Protein AF-A0A0D0B8M4-F1 (afdb_monomer_lite)

Foldseek 3Di:
DDPPDPPDPVVVVVVVVVVVPDPVNVCVVVVPPDPDDDDDDDDDDDDDDDDDDDDDDDDDDDDDDPDVVVVVVVVPPPPDDDDDDDDDDDDDDDDDDDDDDDDDDDDDPDDPPVLVCLQPDDLVRLVVVVVVLLVDPVSLVLLVVLVVVVVVLVVVLVVVLVVLVVVLVVVQVVQQVVQVVVVHGRDPVNVVVSVVVSVVVNVCCCVPPVVVVVVVSLQVVLVSCVVSSRGLRDDDPDPVSVVSVVVSVVVSVVSND

Radius of gyration: 34.27 Å; chains: 1; bounding box: 65×59×117 Å

pLDDT: mean 79.12, std 21.0, range [37.19, 98.69]

Sequence (257 aa):
MNFTNINDPAGIKALLEQLRSSQAWQESIGSGANINGNPPPISTPPTTTTTPIQPPPTTTDSKPSSSVADLLSQLNSSERKIPSRPTSRLVTQLPQPPTIPDDLPHKPAASTNAAQDLRTMSFQQALPRITHLAESPDFVAAIAKLREEQKDLEKQLWEERLAIHSKHENKVKVTQTKAALIGGGISQHEADMLNDAFRKELHKFDAERVLFAWDGLLQKQQVTLQGLGVPTMFPSDLRVDRERQQRIVQVLEGIVG

Organism: NCBI:txid930992

Structure (mmCIF, N/CA/C/O backbone):
data_AF-A0A0D0B8M4-F1
#
_entry.id   AF-A0A0D0B8M4-F1
#
loop_
_atom_site.group_PDB
_atom_site.id
_atom_site.type_symbol
_atom_site.label_atom_id
_atom_site.label_alt_id
_atom_site.label_comp_id
_atom_site.label_asym_id
_atom_site.label_entity_id
_atom_site.label_seq_id
_atom_site.pdbx_PDB_ins_code
_atom_site.Cartn_x
_atom_site.Cartn_y
_atom_site.Cartn_z
_atom_site.occupancy
_atom_site.B_iso_or_equiv
_atom_site.auth_seq_id
_atom_site.auth_comp_id
_atom_site.auth_asym_id
_atom_site.auth_atom_id
_atom_site.pdbx_PDB_model_num
ATOM 1 N N . MET A 1 1 ? -4.565 12.701 -32.116 1.00 42.97 1 MET A N 1
ATOM 2 C CA . MET A 1 1 ? -4.902 13.087 -30.730 1.00 42.97 1 MET A CA 1
ATOM 3 C C . MET A 1 1 ? -4.328 12.011 -29.825 1.00 42.97 1 MET A C 1
ATOM 5 O O . MET A 1 1 ? -4.689 10.855 -29.994 1.00 42.97 1 MET A O 1
ATOM 9 N N . ASN A 1 2 ? -3.347 12.356 -28.989 1.00 41.84 2 ASN A N 1
ATOM 10 C CA . ASN A 1 2 ? -2.624 11.392 -28.157 1.00 41.84 2 ASN A CA 1
ATOM 11 C C . ASN A 1 2 ? -3.446 11.073 -26.901 1.00 41.84 2 ASN A C 1
ATOM 13 O O . ASN A 1 2 ? -3.562 11.913 -26.015 1.00 41.84 2 ASN A O 1
ATOM 17 N N . PHE A 1 3 ? -4.007 9.866 -26.831 1.00 46.41 3 PHE A N 1
ATOM 18 C CA . PHE A 1 3 ? -4.689 9.333 -25.650 1.00 46.41 3 PHE A CA 1
ATOM 19 C C . PHE A 1 3 ? -3.698 8.502 -24.824 1.00 46.41 3 PHE A C 1
ATOM 21 O O . PHE A 1 3 ? -3.706 7.278 -24.890 1.00 46.41 3 PHE A O 1
ATOM 28 N N . THR A 1 4 ? -2.794 9.147 -24.089 1.00 51.38 4 THR A N 1
ATOM 29 C CA . THR A 1 4 ? -1.801 8.443 -23.246 1.00 51.38 4 THR A CA 1
ATOM 30 C C . THR A 1 4 ? -2.124 8.465 -21.753 1.00 51.38 4 THR A C 1
ATOM 32 O O . THR A 1 4 ? -1.296 8.049 -20.950 1.00 51.38 4 THR A O 1
ATOM 35 N N . ASN A 1 5 ? -3.328 8.888 -21.355 1.00 54.38 5 ASN A N 1
ATOM 36 C CA . ASN A 1 5 ? -3.735 8.894 -19.951 1.00 54.38 5 ASN A CA 1
ATOM 37 C C . ASN A 1 5 ? -5.053 8.129 -19.743 1.00 54.38 5 ASN A C 1
ATOM 39 O O . ASN A 1 5 ? -6.139 8.672 -19.916 1.00 54.38 5 ASN A O 1
ATOM 43 N N . ILE A 1 6 ? -4.940 6.846 -19.385 1.00 52.69 6 ILE A N 1
ATOM 44 C CA . ILE A 1 6 ? -6.066 5.925 -19.128 1.00 52.69 6 ILE A CA 1
ATOM 45 C C . ILE A 1 6 ? -6.884 6.314 -17.878 1.00 52.69 6 ILE A C 1
ATOM 47 O O . ILE A 1 6 ? -8.009 5.847 -17.727 1.00 52.69 6 ILE A O 1
ATOM 51 N N . ASN A 1 7 ? -6.371 7.210 -17.025 1.00 61.22 7 ASN A N 1
ATOM 52 C CA . ASN A 1 7 ? -7.050 7.666 -15.806 1.00 61.22 7 ASN A CA 1
ATOM 53 C C . ASN A 1 7 ? -7.674 9.068 -15.915 1.00 61.22 7 ASN A C 1
ATOM 55 O O . ASN A 1 7 ? -8.093 9.618 -14.898 1.00 61.22 7 ASN A O 1
ATOM 59 N N . ASP A 1 8 ? -7.758 9.663 -17.108 1.00 77.56 8 ASP A N 1
ATOM 60 C CA . ASP A 1 8 ? -8.456 10.941 -17.277 1.00 77.56 8 ASP A CA 1
ATOM 61 C C . ASP A 1 8 ? -9.980 10.728 -17.434 1.00 77.56 8 ASP A C 1
ATOM 63 O O . ASP A 1 8 ? -10.428 10.193 -18.459 1.00 77.56 8 ASP A O 1
ATOM 67 N N . PRO A 1 9 ? -10.814 11.169 -16.468 1.00 78.44 9 PRO A N 1
ATOM 68 C CA . PRO A 1 9 ? -12.265 11.036 -16.564 1.00 78.44 9 PRO A CA 1
ATOM 69 C C . PRO A 1 9 ? -12.863 11.829 -17.737 1.00 78.44 9 PRO A C 1
ATOM 71 O O . PRO A 1 9 ? -13.945 11.477 -18.214 1.00 78.44 9 PRO A O 1
ATOM 74 N N . ALA A 1 10 ? -12.192 12.878 -18.230 1.00 78.69 10 ALA A N 1
ATOM 75 C CA . ALA A 1 10 ? -12.636 13.620 -19.408 1.00 78.69 10 ALA A CA 1
ATOM 76 C C . ALA A 1 10 ? -12.388 12.829 -20.703 1.00 78.69 10 ALA A C 1
ATOM 78 O O . ALA A 1 10 ? -13.266 12.772 -21.568 1.00 78.69 10 ALA A O 1
ATOM 79 N N . GLY A 1 11 ? -11.244 12.145 -20.802 1.00 76.31 11 GLY A N 1
ATOM 80 C CA . GLY A 1 11 ? -10.916 11.264 -21.925 1.00 76.31 11 GLY A CA 1
ATOM 81 C C . GLY A 1 11 ? -11.894 10.096 -22.068 1.00 76.31 11 GLY A C 1
ATOM 82 O O . GLY A 1 11 ? -12.356 9.810 -23.172 1.00 76.31 11 GLY A O 1
ATOM 83 N N . ILE A 1 12 ? -12.292 9.480 -20.949 1.00 83.06 12 ILE A N 1
ATOM 84 C CA . ILE A 1 12 ? -13.289 8.395 -20.945 1.00 83.06 12 ILE A CA 1
ATOM 85 C C . ILE A 1 12 ? -14.656 8.903 -21.431 1.00 83.06 12 ILE A C 1
ATOM 87 O O . ILE A 1 12 ? -15.312 8.235 -22.232 1.00 83.06 12 ILE A O 1
ATOM 91 N N . LYS A 1 13 ? -15.078 10.102 -21.006 1.00 85.06 13 LYS A N 1
ATOM 92 C CA . LYS A 1 13 ? -16.328 10.717 -21.484 1.00 85.06 13 LYS A CA 1
ATOM 93 C C . LYS A 1 13 ? -16.291 11.000 -22.984 1.00 85.06 13 LYS A C 1
ATOM 95 O O . LYS A 1 13 ? -17.252 10.675 -23.673 1.00 85.06 13 LYS A O 1
ATOM 100 N N . ALA A 1 14 ? -15.185 11.541 -23.493 1.00 86.69 14 ALA A N 1
ATOM 101 C CA . ALA A 1 14 ? -15.016 11.786 -24.923 1.00 86.69 14 ALA A CA 1
ATOM 102 C C . ALA A 1 14 ? -15.059 10.481 -25.735 1.00 86.69 14 ALA A C 1
ATOM 104 O O . ALA A 1 14 ? -15.677 10.435 -26.796 1.00 86.69 14 ALA A O 1
ATOM 105 N N . LEU A 1 15 ? -14.472 9.400 -25.211 1.00 83.69 15 LEU A N 1
ATOM 106 C CA . LEU A 1 15 ? -14.502 8.091 -25.860 1.00 83.69 15 LEU A CA 1
ATOM 107 C C . LEU A 1 15 ? -15.920 7.502 -25.903 1.00 83.69 15 LEU A C 1
ATOM 109 O O . LEU A 1 15 ? -16.325 6.958 -26.926 1.00 83.69 15 LEU A O 1
ATOM 113 N N . LEU A 1 16 ? -16.688 7.637 -24.815 1.00 88.31 16 LEU A N 1
ATOM 114 C CA . LEU A 1 16 ? -18.086 7.198 -24.751 1.00 88.31 16 LEU A CA 1
ATOM 115 C C . LEU A 1 16 ? -18.987 8.005 -25.696 1.00 88.31 16 LEU A C 1
ATOM 117 O O . LEU A 1 16 ? -19.846 7.426 -26.358 1.00 88.31 16 LEU A O 1
ATOM 121 N N . GLU A 1 17 ? -18.768 9.315 -25.803 1.00 88.06 17 GLU A N 1
ATOM 122 C CA . GLU A 1 17 ? -19.477 10.183 -26.751 1.00 88.06 17 GLU A CA 1
ATOM 123 C C . GLU A 1 17 ? -19.139 9.810 -28.207 1.00 88.06 17 GLU A C 1
ATOM 125 O O . GLU A 1 17 ? -20.018 9.730 -29.069 1.00 88.06 17 GLU A O 1
ATOM 130 N N . GLN A 1 18 ? -17.873 9.479 -28.478 1.00 85.94 18 GLN A N 1
ATOM 131 C CA . GLN A 1 18 ? -17.424 8.999 -29.786 1.00 85.94 18 GLN A CA 1
ATOM 132 C C . GLN A 1 18 ? -18.018 7.622 -30.126 1.00 85.94 18 GLN A C 1
ATOM 134 O O . GLN A 1 18 ? -18.394 7.367 -31.267 1.00 85.94 18 GLN A O 1
ATOM 139 N N . LEU A 1 19 ? -18.166 6.738 -29.136 1.00 84.31 19 LEU A N 1
ATOM 140 C CA . LEU A 1 19 ? -18.814 5.437 -29.318 1.00 84.31 19 LEU A CA 1
ATOM 141 C C . LEU A 1 19 ? -20.316 5.584 -29.584 1.00 84.31 19 LEU A C 1
ATOM 143 O O . LEU A 1 19 ? -20.861 4.882 -30.431 1.00 84.31 19 LEU A O 1
ATOM 147 N N . ARG A 1 20 ? -20.976 6.528 -28.904 1.00 83.62 20 ARG A N 1
ATOM 148 C CA . ARG A 1 20 ? -22.407 6.814 -29.071 1.00 83.62 20 ARG A CA 1
ATOM 149 C C . ARG A 1 20 ? -22.726 7.507 -30.404 1.00 83.62 20 ARG A C 1
ATOM 151 O O . ARG A 1 20 ? -23.797 7.280 -30.965 1.00 83.62 20 A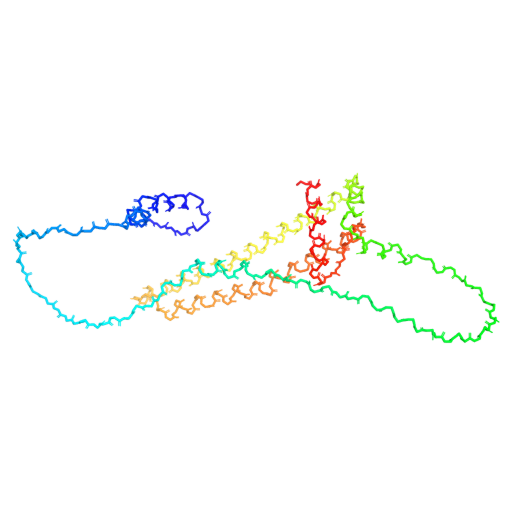RG A O 1
ATOM 158 N N . SER A 1 21 ? -21.801 8.318 -30.915 1.00 85.69 21 SER A N 1
ATOM 159 C CA . SER A 1 21 ? -21.896 8.946 -32.243 1.00 85.69 21 SER A CA 1
ATOM 160 C C . SER A 1 21 ? -21.439 8.035 -33.390 1.00 85.69 21 SER A C 1
ATOM 162 O O . SER A 1 21 ? -21.685 8.354 -34.552 1.00 85.69 21 SER A O 1
ATOM 164 N N . SER A 1 22 ? -20.828 6.880 -33.097 1.00 89.62 22 SER A N 1
ATOM 165 C CA . SER A 1 22 ? -20.435 5.908 -34.118 1.00 89.62 22 SER A CA 1
ATOM 166 C C . SER A 1 22 ? -21.654 5.194 -34.708 1.00 89.62 22 SER A C 1
ATOM 168 O O . SER A 1 22 ? -22.352 4.424 -34.042 1.00 89.62 22 SER A O 1
ATOM 170 N N . GLN A 1 23 ? -21.878 5.423 -36.000 1.00 78.38 23 GLN A N 1
ATOM 171 C CA . GLN A 1 23 ? -22.990 4.879 -36.783 1.00 78.38 23 GLN A CA 1
ATOM 172 C C . GLN A 1 23 ? -23.011 3.337 -36.785 1.00 78.38 23 GLN A C 1
ATOM 174 O O . GLN A 1 23 ? -24.078 2.732 -36.713 1.00 78.38 23 GLN A O 1
ATOM 179 N N . ALA A 1 24 ? -21.834 2.703 -36.711 1.00 74.31 24 ALA A N 1
ATOM 180 C CA . ALA A 1 24 ? -21.682 1.247 -36.631 1.00 74.31 24 ALA A CA 1
ATOM 181 C C . ALA A 1 24 ? -22.307 0.631 -35.362 1.00 74.31 24 ALA A C 1
ATOM 183 O O . ALA A 1 24 ? -22.727 -0.526 -35.373 1.00 74.31 24 ALA A O 1
ATOM 184 N N . TRP A 1 25 ? -22.385 1.387 -34.260 1.00 75.06 25 TRP A N 1
ATOM 185 C CA . TRP A 1 25 ? -23.037 0.914 -33.036 1.00 75.06 25 TRP A CA 1
ATOM 186 C C . TRP A 1 25 ? -24.557 1.101 -33.105 1.00 75.06 25 TRP A C 1
ATOM 188 O O . TRP A 1 25 ? -25.304 0.219 -32.686 1.00 75.06 25 TRP A O 1
ATOM 198 N N . GLN A 1 26 ? -25.026 2.202 -33.705 1.00 75.06 26 GLN A N 1
ATOM 199 C CA . GLN A 1 26 ? -26.460 2.447 -33.900 1.00 75.06 26 GLN A CA 1
ATOM 200 C C . GLN A 1 26 ? -27.107 1.411 -34.829 1.00 75.06 26 GLN A C 1
ATOM 202 O O . GLN A 1 26 ? -28.202 0.932 -34.535 1.00 75.06 26 GLN A O 1
ATOM 207 N N . GLU A 1 27 ? -26.414 0.999 -35.893 1.00 76.44 27 GLU A N 1
ATOM 208 C CA . GLU A 1 27 ? -26.906 -0.038 -36.808 1.00 76.44 27 GLU A CA 1
ATOM 209 C C . GLU A 1 27 ? -27.042 -1.409 -36.126 1.00 76.44 27 GLU A C 1
ATOM 211 O O . GLU A 1 27 ? -27.986 -2.148 -36.407 1.00 76.44 27 GLU A O 1
ATOM 216 N N . SER A 1 28 ? -26.167 -1.729 -35.168 1.00 70.94 28 SER A N 1
ATOM 217 C CA . SER A 1 28 ? -26.201 -3.000 -34.430 1.00 70.94 28 SER A CA 1
ATOM 218 C C . SER A 1 28 ? -27.380 -3.093 -33.451 1.00 70.94 28 SER A C 1
ATOM 220 O O . SER A 1 28 ? -27.984 -4.153 -33.295 1.00 70.94 28 SER A O 1
ATOM 222 N N . ILE A 1 29 ? -27.771 -1.976 -32.829 1.00 72.56 29 ILE A N 1
ATOM 223 C CA . ILE A 1 29 ? -28.887 -1.952 -31.866 1.00 72.56 29 ILE A CA 1
ATOM 224 C C . ILE A 1 29 ? -30.231 -1.787 -32.576 1.00 72.56 29 ILE A C 1
ATOM 226 O O . ILE A 1 29 ? -31.228 -2.369 -32.154 1.00 72.56 29 ILE A O 1
ATOM 230 N N . GLY A 1 30 ? -30.261 -1.021 -33.671 1.00 57.69 30 GLY A N 1
ATOM 231 C CA . GLY A 1 30 ? -31.465 -0.829 -34.480 1.00 57.69 30 GLY A CA 1
ATOM 232 C C . GLY A 1 30 ? -31.888 -2.083 -35.251 1.00 57.69 30 GLY A C 1
ATOM 233 O O . GLY A 1 30 ? -33.079 -2.298 -35.465 1.00 57.69 30 GLY A O 1
ATOM 234 N N . SER A 1 31 ? -30.942 -2.954 -35.617 1.00 54.50 31 SER A N 1
ATOM 235 C CA . SER A 1 31 ? -31.221 -4.151 -36.430 1.00 54.50 31 SER A CA 1
ATOM 236 C C . SER A 1 31 ? -31.788 -5.343 -35.641 1.00 54.50 31 SER A C 1
ATOM 238 O O . SER A 1 31 ? -32.103 -6.374 -36.230 1.00 54.50 31 SER A O 1
ATOM 240 N N . GLY A 1 32 ? -31.972 -5.219 -34.321 1.00 50.59 32 GLY A N 1
ATOM 241 C CA . GLY A 1 32 ? -32.534 -6.279 -33.472 1.00 50.59 32 GLY A CA 1
ATOM 242 C C . GLY A 1 32 ? -34.060 -6.441 -33.535 1.00 50.59 32 GLY A C 1
ATOM 243 O O . GLY A 1 32 ? -34.595 -7.338 -32.889 1.00 50.59 32 GLY A O 1
ATOM 244 N N . ALA A 1 33 ? -34.775 -5.595 -34.285 1.00 48.88 33 ALA A N 1
ATOM 245 C CA . ALA A 1 33 ? -36.238 -5.551 -34.275 1.00 48.88 33 ALA A CA 1
ATOM 246 C C . ALA A 1 33 ? -36.862 -5.475 -35.680 1.00 48.88 33 ALA A C 1
ATOM 248 O O . ALA A 1 33 ? -37.712 -4.627 -35.921 1.00 48.88 33 ALA A O 1
ATOM 249 N N . ASN A 1 34 ? -36.473 -6.343 -36.624 1.00 43.69 34 ASN A N 1
ATOM 250 C CA . ASN A 1 34 ? -37.350 -6.639 -37.767 1.00 43.69 34 ASN A CA 1
ATOM 251 C C . ASN A 1 34 ? -37.002 -7.970 -38.455 1.00 43.69 34 ASN A C 1
ATOM 253 O O . ASN A 1 34 ? -36.297 -8.013 -39.460 1.00 43.69 34 ASN A O 1
ATOM 257 N N . ILE A 1 35 ? -37.505 -9.081 -37.914 1.00 48.84 35 ILE A N 1
ATOM 258 C CA . ILE A 1 35 ? -37.516 -10.373 -38.608 1.00 48.84 35 ILE A CA 1
ATOM 259 C C . ILE A 1 35 ? -38.907 -10.539 -39.221 1.00 48.84 35 ILE A C 1
ATOM 261 O O . ILE A 1 35 ? -39.762 -11.186 -38.625 1.00 48.84 35 ILE A O 1
ATOM 265 N N . ASN A 1 36 ? -39.166 -9.924 -40.380 1.00 43.69 36 ASN A N 1
ATOM 266 C CA . ASN A 1 36 ? -40.232 -10.401 -41.262 1.00 43.69 36 ASN A CA 1
ATOM 267 C C . ASN A 1 36 ? -40.134 -9.846 -42.696 1.00 43.69 36 ASN A C 1
ATOM 269 O O . ASN A 1 36 ? -40.380 -8.670 -42.932 1.00 43.69 36 ASN A O 1
ATOM 273 N N . GLY A 1 37 ? -39.868 -10.746 -43.647 1.00 39.12 37 GLY A N 1
ATOM 274 C CA . GLY A 1 37 ? -40.533 -10.766 -44.954 1.00 39.12 37 GLY A CA 1
ATOM 275 C C . GLY A 1 37 ? -40.062 -9.832 -46.082 1.00 39.12 37 GLY A C 1
ATOM 276 O O . GLY A 1 37 ? -40.473 -8.681 -46.151 1.00 39.12 37 GLY A O 1
ATOM 277 N N . ASN A 1 38 ? -39.452 -10.471 -47.093 1.00 37.19 38 ASN A N 1
ATOM 278 C CA . ASN A 1 38 ? -39.661 -10.268 -48.544 1.00 37.19 38 ASN A CA 1
ATOM 279 C C . ASN A 1 38 ? -38.668 -9.358 -49.335 1.00 37.19 38 ASN A C 1
ATOM 281 O O . ASN A 1 38 ? -38.489 -8.199 -48.971 1.00 37.19 38 ASN A O 1
ATOM 285 N N . PRO A 1 39 ? -38.065 -9.835 -50.458 1.00 61.31 39 PRO A N 1
ATOM 286 C CA . PRO A 1 39 ? -37.234 -9.039 -51.384 1.00 61.31 39 PRO A CA 1
ATOM 287 C C . PRO A 1 39 ? -38.056 -8.528 -52.592 1.00 61.31 39 PRO A C 1
ATOM 289 O O . PRO A 1 39 ? -38.995 -9.224 -52.993 1.00 61.31 39 PRO A O 1
ATOM 292 N N . PRO A 1 40 ? -37.785 -7.334 -53.180 1.00 55.22 40 PRO A N 1
ATOM 293 C CA . PRO A 1 40 ? -37.057 -7.208 -54.480 1.00 55.22 40 PRO A CA 1
ATOM 294 C C . PRO A 1 40 ? -36.487 -5.762 -54.734 1.00 55.22 40 PRO A C 1
ATOM 296 O O . PRO A 1 40 ? -36.416 -4.991 -53.782 1.00 55.22 40 PRO A O 1
ATOM 299 N N . PRO A 1 41 ? -36.219 -5.267 -55.974 1.00 54.44 41 PRO A N 1
ATOM 300 C CA . PRO A 1 41 ? -35.452 -5.778 -57.118 1.00 54.44 41 PRO A CA 1
ATOM 301 C C . PRO A 1 41 ? -34.257 -4.865 -57.535 1.00 54.44 41 PRO A C 1
ATOM 303 O O . PRO A 1 41 ? -34.038 -3.766 -57.040 1.00 54.44 41 PRO A O 1
ATOM 306 N N . ILE A 1 42 ? -33.517 -5.376 -58.521 1.00 55.84 42 ILE A N 1
ATOM 307 C CA . ILE A 1 42 ? -32.394 -4.846 -59.318 1.00 55.84 42 ILE A CA 1
ATOM 308 C C . ILE A 1 42 ? -32.532 -3.385 -59.805 1.00 55.84 42 ILE A C 1
ATOM 310 O O . ILE A 1 42 ? -33.573 -3.005 -60.338 1.00 55.84 42 ILE A O 1
ATOM 314 N N . SER A 1 43 ? -31.424 -2.624 -59.780 1.00 39.22 43 SER A N 1
ATOM 315 C CA . SER A 1 43 ? -31.106 -1.554 -60.752 1.00 39.22 43 SER A CA 1
ATOM 316 C C . SER A 1 43 ? -29.592 -1.257 -60.832 1.00 39.22 43 SER A C 1
ATOM 318 O O . SER A 1 43 ? -28.934 -0.996 -59.832 1.00 39.22 43 SER A O 1
ATOM 320 N N . THR A 1 44 ? -29.063 -1.307 -62.056 1.00 43.06 44 THR A N 1
ATOM 321 C CA . THR A 1 44 ? -27.725 -0.895 -62.558 1.00 43.06 44 THR A CA 1
ATOM 322 C C . THR A 1 44 ? -27.843 0.433 -63.352 1.00 43.06 44 THR A C 1
ATOM 324 O O . THR A 1 44 ? -28.975 0.763 -63.701 1.00 43.06 44 THR A O 1
ATOM 327 N N . PRO A 1 45 ? -26.780 1.040 -63.946 1.00 67.31 45 PRO A N 1
ATOM 328 C CA . PRO A 1 45 ? -25.479 1.574 -63.475 1.00 67.31 45 PRO A CA 1
ATOM 329 C C . PRO A 1 45 ? -25.313 3.092 -63.889 1.00 67.31 45 PRO A C 1
ATOM 331 O O . PRO A 1 45 ? -26.328 3.690 -64.249 1.00 67.31 45 PRO A O 1
ATOM 334 N N . PRO A 1 46 ? -24.124 3.768 -63.851 1.00 57.91 46 PRO A N 1
ATOM 335 C CA . PRO A 1 46 ? -23.095 3.605 -64.898 1.00 57.91 46 PRO A CA 1
ATOM 336 C C . PRO A 1 46 ? -21.601 3.697 -64.472 1.00 57.91 46 PRO A C 1
ATOM 338 O O . PRO A 1 46 ? -21.210 4.235 -63.443 1.00 57.91 46 PRO A O 1
ATOM 341 N N . THR A 1 47 ? -20.807 3.143 -65.388 1.00 42.72 47 THR A N 1
ATOM 342 C CA . THR A 1 47 ? -19.359 3.044 -65.668 1.00 42.72 47 THR A CA 1
ATOM 343 C C . THR A 1 47 ? -18.468 4.296 -65.573 1.00 42.72 47 THR A C 1
ATOM 345 O O . THR A 1 47 ? -18.823 5.316 -66.152 1.00 42.72 47 THR A O 1
ATOM 348 N N . THR A 1 48 ? -17.229 4.111 -65.075 1.00 41.25 48 THR A N 1
ATOM 349 C CA . THR A 1 48 ? -15.917 4.451 -65.710 1.00 41.25 48 THR A CA 1
ATOM 350 C C . THR A 1 48 ? -14.805 3.602 -65.039 1.00 41.25 48 THR A C 1
ATOM 352 O O . THR A 1 48 ? -14.624 3.646 -63.831 1.00 41.25 48 THR A O 1
ATOM 355 N N . THR A 1 49 ? -14.265 2.558 -65.679 1.00 42.25 49 THR A N 1
ATOM 356 C CA . THR A 1 49 ? -13.037 2.498 -66.515 1.00 42.25 49 THR A CA 1
ATOM 357 C C . THR A 1 49 ? -11.735 2.946 -65.818 1.00 42.25 49 THR A C 1
ATOM 359 O O . THR A 1 49 ? -11.446 4.138 -65.792 1.00 42.25 49 THR A O 1
ATOM 362 N N . THR A 1 50 ? -10.914 1.999 -65.321 1.00 44.94 50 THR A N 1
ATOM 363 C CA . THR A 1 50 ? -9.524 1.674 -65.773 1.00 44.94 50 THR A CA 1
ATOM 364 C C . THR A 1 50 ? -8.803 0.749 -64.759 1.00 44.94 50 THR A C 1
ATOM 366 O O . THR A 1 50 ? -8.595 1.097 -63.603 1.00 44.94 50 THR A O 1
ATOM 369 N N . THR A 1 51 ? -8.456 -0.449 -65.230 1.00 47.31 51 THR A N 1
ATOM 370 C CA . THR A 1 51 ? -7.677 -1.588 -64.671 1.00 47.31 51 THR A CA 1
ATOM 371 C C . THR A 1 51 ? -6.150 -1.319 -64.573 1.00 47.31 51 THR A C 1
ATOM 373 O O . THR A 1 51 ? -5.716 -0.287 -65.073 1.00 47.31 51 THR A O 1
ATOM 376 N N . PRO A 1 52 ? -5.264 -2.285 -64.206 1.00 58.47 52 PRO A N 1
ATOM 377 C CA . PRO A 1 52 ? -5.253 -3.292 -63.122 1.00 58.47 52 PRO A CA 1
ATOM 378 C C . PRO A 1 52 ? -3.870 -3.374 -62.397 1.00 58.47 52 PRO A C 1
ATOM 380 O O . PRO A 1 52 ? -2.894 -2.800 -62.862 1.00 58.47 52 PRO A O 1
ATOM 383 N N . ILE A 1 53 ? -3.755 -4.151 -61.307 1.00 49.38 53 ILE A N 1
ATOM 384 C CA . ILE A 1 53 ? -2.733 -5.211 -61.079 1.00 49.38 53 ILE A CA 1
ATOM 385 C C . ILE A 1 53 ? -3.012 -5.880 -59.717 1.00 49.38 53 ILE A C 1
ATOM 387 O O . ILE A 1 53 ? -3.065 -5.238 -58.672 1.00 49.38 53 ILE A O 1
ATOM 391 N N . GLN A 1 54 ? -3.216 -7.194 -59.786 1.00 47.91 54 GLN A N 1
ATOM 392 C CA . GLN A 1 54 ? -3.469 -8.170 -58.717 1.00 47.91 54 GLN A CA 1
ATOM 393 C C . GLN A 1 54 ? -2.153 -8.916 -58.389 1.00 47.91 54 GLN A C 1
ATOM 395 O O . GLN A 1 54 ? -1.258 -8.920 -59.240 1.00 47.91 54 GLN A O 1
ATOM 400 N N . PRO A 1 55 ? -2.005 -9.572 -57.216 1.00 55.66 55 PRO A N 1
ATOM 401 C CA . PRO A 1 55 ? -2.209 -11.038 -57.161 1.00 55.66 55 PRO A CA 1
ATOM 402 C C . PRO A 1 55 ? -2.848 -11.498 -55.801 1.00 55.66 55 PRO A C 1
ATOM 404 O O . PRO A 1 55 ? -3.372 -10.650 -55.085 1.00 55.66 55 PRO A O 1
ATOM 407 N N . PRO A 1 56 ? -2.969 -12.807 -55.474 1.00 64.19 56 PRO A N 1
ATOM 408 C CA . PRO A 1 56 ? -4.220 -13.574 -55.365 1.00 64.19 56 PRO A CA 1
ATOM 409 C C . PRO A 1 56 ? -4.731 -13.841 -53.917 1.00 64.19 56 PRO A C 1
ATOM 411 O O . PRO A 1 56 ? -4.011 -13.588 -52.954 1.00 64.19 56 PRO A O 1
ATOM 414 N N . PRO A 1 57 ? -5.963 -14.386 -53.749 1.00 54.59 57 PRO A N 1
ATOM 415 C CA . PRO A 1 57 ? -6.615 -14.588 -52.452 1.00 54.59 57 PRO A CA 1
ATOM 416 C C . PRO A 1 57 ? -6.447 -16.010 -51.884 1.00 54.59 57 PRO A C 1
ATOM 418 O O . PRO A 1 57 ? -6.635 -17.000 -52.590 1.00 54.59 57 PRO A O 1
ATOM 421 N N . THR A 1 58 ? -6.214 -16.115 -50.574 1.00 43.88 58 THR A N 1
ATOM 422 C CA . THR A 1 58 ? -6.402 -17.349 -49.792 1.00 43.88 58 THR A CA 1
ATOM 423 C C . THR A 1 58 ? -7.526 -17.160 -48.776 1.00 43.88 58 THR A C 1
ATOM 425 O O . THR A 1 58 ? -7.377 -16.458 -47.781 1.00 43.88 58 THR A O 1
ATOM 428 N N . THR A 1 59 ? -8.668 -17.755 -49.119 1.00 41.97 59 THR A N 1
ATOM 429 C CA . THR A 1 59 ? -9.567 -18.567 -48.281 1.00 41.97 59 THR A CA 1
ATOM 430 C C . THR A 1 59 ? -9.568 -18.359 -46.759 1.00 41.97 59 THR A C 1
ATOM 432 O O . THR A 1 59 ? -8.627 -18.736 -46.067 1.00 41.97 59 THR A O 1
ATOM 435 N N . THR A 1 60 ? -10.712 -17.858 -46.277 1.00 42.69 60 THR A N 1
ATOM 436 C CA . THR A 1 60 ? -11.556 -18.463 -45.224 1.00 42.69 60 THR A CA 1
ATOM 437 C C . THR A 1 60 ? -10.863 -19.294 -44.142 1.00 42.69 60 THR A C 1
ATOM 439 O O . THR A 1 60 ? -10.550 -20.456 -44.376 1.00 42.69 60 THR A O 1
ATOM 442 N N . ASP A 1 61 ? -10.823 -18.763 -42.917 1.00 38.34 61 ASP A N 1
ATOM 443 C CA . ASP A 1 61 ? -11.459 -19.475 -41.805 1.00 38.34 61 ASP A CA 1
ATOM 444 C C . ASP A 1 61 ? -11.852 -18.525 -40.665 1.00 38.34 61 ASP A C 1
ATOM 446 O O . ASP A 1 61 ? -11.036 -17.806 -40.082 1.00 38.34 61 ASP A O 1
ATOM 450 N N . SER A 1 62 ? -13.149 -18.515 -40.382 1.00 46.66 62 SER A N 1
ATOM 451 C CA . SER A 1 62 ? -13.801 -17.728 -39.349 1.00 46.66 62 SER A CA 1
ATOM 452 C C . SER A 1 62 ? -13.586 -18.401 -37.996 1.00 46.66 62 SER A C 1
ATOM 454 O O . SER A 1 62 ? -14.068 -19.510 -37.773 1.00 46.66 62 SER A O 1
ATOM 456 N N . LYS A 1 63 ? -12.905 -17.727 -37.062 1.00 44.78 63 LYS A N 1
ATOM 457 C CA . LYS A 1 63 ? -12.878 -18.127 -35.647 1.00 44.78 63 LYS A CA 1
ATOM 458 C C . LYS A 1 63 ? -13.723 -17.174 -34.799 1.00 44.78 63 LYS A C 1
ATOM 460 O O . LYS A 1 63 ? -13.661 -15.963 -35.007 1.00 44.78 63 LYS A O 1
ATOM 465 N N . PRO A 1 64 ? -14.521 -17.715 -33.863 1.00 50.78 64 PRO A N 1
ATOM 466 C CA . PRO A 1 64 ? -15.557 -16.976 -33.160 1.00 50.78 64 PRO A CA 1
ATOM 467 C C . PRO A 1 64 ? -14.955 -15.965 -32.185 1.00 50.78 64 PRO A C 1
ATOM 469 O O . PRO A 1 64 ? -14.092 -16.294 -31.369 1.00 50.78 64 PRO A O 1
ATOM 472 N N . SER A 1 65 ? -15.461 -14.735 -32.241 1.00 50.25 65 SER A N 1
ATOM 473 C CA . SER A 1 65 ? -15.323 -13.761 -31.167 1.00 50.25 65 SER A CA 1
ATOM 474 C C . SER A 1 65 ? -15.935 -14.355 -29.897 1.00 50.25 65 SER A C 1
ATOM 476 O O . SER A 1 65 ? -17.155 -14.462 -29.783 1.00 50.25 65 SER A O 1
ATOM 478 N N . SER A 1 66 ? -15.071 -14.775 -28.973 1.00 51.06 66 SER A N 1
ATOM 479 C CA . SER A 1 66 ? -15.404 -15.180 -27.608 1.00 51.06 66 SER A CA 1
ATOM 480 C C . SER A 1 66 ? -16.196 -14.061 -26.934 1.00 51.06 66 SER A C 1
ATOM 482 O O . SER A 1 66 ? -15.629 -13.073 -26.466 1.00 51.06 66 SER A O 1
ATOM 484 N N . SER A 1 67 ? -17.519 -14.201 -26.947 1.00 54.44 67 SER A N 1
ATOM 485 C CA . SER A 1 67 ? -18.455 -13.235 -26.397 1.00 54.44 67 SER A CA 1
ATOM 486 C C . SER A 1 67 ? -18.373 -13.263 -24.876 1.00 54.44 67 SER A C 1
ATOM 488 O O . SER A 1 67 ? -18.585 -14.292 -24.237 1.00 54.44 67 SER A O 1
ATOM 490 N N . VAL A 1 68 ? -18.090 -12.104 -24.284 1.00 58.25 68 VAL A N 1
ATOM 491 C CA . VAL A 1 68 ? -18.047 -11.875 -22.829 1.00 58.25 68 VAL A CA 1
ATOM 492 C C . VAL A 1 68 ? -19.370 -12.284 -22.146 1.00 58.25 68 VAL A C 1
ATOM 494 O O . VAL A 1 68 ? -19.389 -12.577 -20.951 1.00 58.25 68 VAL A O 1
ATOM 497 N N . ALA A 1 69 ? -20.467 -12.386 -22.907 1.00 56.44 69 ALA A N 1
ATOM 498 C CA . ALA A 1 69 ? -21.767 -12.856 -22.434 1.00 56.44 69 ALA A CA 1
ATOM 499 C C . ALA A 1 69 ? -21.777 -14.335 -21.980 1.00 56.44 69 ALA A C 1
ATOM 501 O O . ALA A 1 69 ? -22.471 -14.660 -21.014 1.00 56.44 69 ALA A O 1
ATOM 502 N N . ASP A 1 70 ? -20.978 -15.216 -22.597 1.00 62.06 70 ASP A N 1
ATOM 503 C CA . ASP A 1 70 ? -20.920 -16.638 -22.208 1.00 62.06 70 ASP A CA 1
ATOM 504 C C . ASP A 1 70 ? -20.168 -16.842 -20.881 1.00 62.06 70 ASP A C 1
ATOM 506 O O . ASP A 1 70 ? -20.516 -17.715 -20.083 1.00 62.06 70 ASP A O 1
ATOM 510 N N . LEU A 1 71 ? -19.186 -15.981 -20.587 1.00 62.03 71 LEU A N 1
ATOM 511 C CA . LEU A 1 71 ? -18.444 -15.992 -19.320 1.00 62.03 71 LEU A CA 1
ATOM 512 C C . LEU A 1 71 ? -19.296 -15.509 -18.138 1.00 62.03 71 LEU A C 1
ATOM 514 O O . LEU A 1 71 ? -19.196 -16.061 -17.043 1.00 62.03 71 LEU A O 1
ATOM 518 N N . LEU A 1 72 ? -20.170 -14.521 -18.350 1.00 58.97 72 LEU A N 1
ATOM 519 C CA . LEU A 1 72 ? -21.074 -14.037 -17.301 1.00 58.97 72 LEU A CA 1
ATOM 520 C C . LEU A 1 72 ? -22.204 -15.033 -16.995 1.00 58.97 72 LEU A C 1
ATOM 522 O O . LEU A 1 72 ? -22.616 -15.138 -15.839 1.00 58.97 72 LEU A O 1
ATOM 526 N N . SER A 1 73 ? -22.644 -15.828 -17.977 1.00 57.16 73 SER A N 1
ATOM 527 C CA . SER A 1 73 ? -23.621 -16.903 -17.736 1.00 57.16 73 SER A CA 1
ATOM 528 C C . SER A 1 73 ? -23.056 -18.062 -16.906 1.00 57.16 73 SER A C 1
ATOM 530 O O . SER A 1 73 ? -23.814 -18.715 -16.193 1.00 57.16 73 SER A O 1
ATOM 532 N N . GLN A 1 74 ? -21.737 -18.297 -16.915 1.00 52.75 74 GLN A N 1
ATOM 533 C CA . GLN A 1 74 ? -21.121 -19.365 -16.113 1.00 52.75 74 GLN A CA 1
ATOM 534 C C . GLN A 1 74 ? -20.917 -19.013 -14.630 1.00 52.75 74 GLN A C 1
ATOM 536 O O . GLN A 1 74 ? -20.819 -19.920 -13.804 1.00 52.75 74 GLN A O 1
ATOM 541 N N . LEU A 1 75 ? -20.891 -17.729 -14.252 1.00 49.59 75 LEU A N 1
ATOM 542 C CA . LEU A 1 75 ? -20.648 -17.332 -12.855 1.00 49.59 75 LEU A CA 1
ATOM 543 C C . LEU A 1 75 ? -21.893 -17.409 -11.955 1.00 49.59 75 LEU A C 1
ATOM 545 O O . LEU A 1 75 ? -21.749 -17.504 -10.738 1.00 49.59 75 LEU A O 1
ATOM 549 N N . ASN A 1 76 ? -23.100 -17.458 -12.524 1.00 53.16 76 ASN A N 1
ATOM 550 C CA . ASN A 1 76 ? -24.347 -17.496 -11.749 1.00 53.16 76 ASN A CA 1
ATOM 551 C C . ASN A 1 76 ? -24.874 -18.912 -11.437 1.00 53.16 76 ASN A C 1
ATOM 553 O O . ASN A 1 76 ? -25.875 -19.038 -10.740 1.00 53.16 76 ASN A O 1
ATOM 557 N N . SER A 1 77 ? -24.225 -19.990 -11.896 1.00 45.53 77 SER A N 1
ATOM 558 C CA . SER A 1 77 ? -24.744 -21.366 -11.734 1.00 45.53 77 SER A CA 1
ATOM 559 C C . SER A 1 77 ? -24.187 -22.152 -10.536 1.00 45.53 77 SER A C 1
ATOM 561 O O . SER A 1 77 ? -24.484 -23.336 -10.395 1.00 45.53 77 SER A O 1
ATOM 563 N N . SER A 1 78 ? -23.402 -21.539 -9.644 1.00 44.28 78 SER A N 1
ATOM 564 C CA . SER A 1 78 ? -22.878 -22.221 -8.445 1.00 44.28 78 SER A CA 1
ATOM 565 C C . SER A 1 78 ? -23.721 -21.956 -7.194 1.00 44.28 78 SER A C 1
ATOM 567 O O . SER A 1 78 ? -23.222 -21.500 -6.167 1.00 44.28 78 SER A O 1
ATOM 569 N N . GLU A 1 79 ? -25.008 -22.290 -7.257 1.00 47.75 79 GLU A N 1
ATOM 570 C CA . GLU A 1 79 ? -25.875 -22.367 -6.081 1.00 47.75 79 GLU A CA 1
ATOM 571 C C . GLU A 1 79 ? -25.642 -23.722 -5.383 1.00 47.75 79 GLU A C 1
ATOM 573 O O . GLU A 1 79 ? -26.200 -24.763 -5.738 1.00 47.75 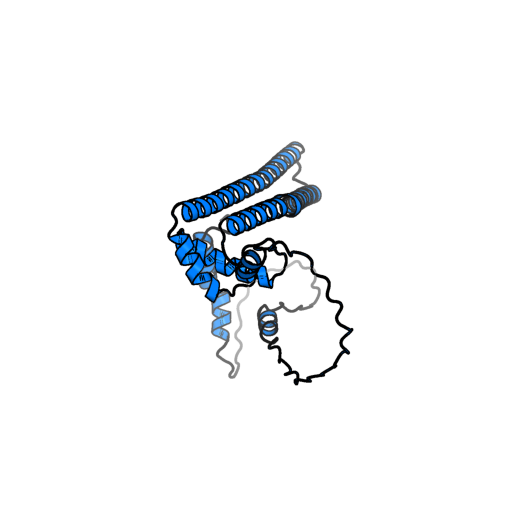79 GLU A O 1
ATOM 578 N N . ARG A 1 80 ? -24.709 -23.741 -4.419 1.00 45.34 80 ARG A N 1
ATOM 579 C CA . ARG A 1 80 ? -24.388 -24.934 -3.620 1.00 45.3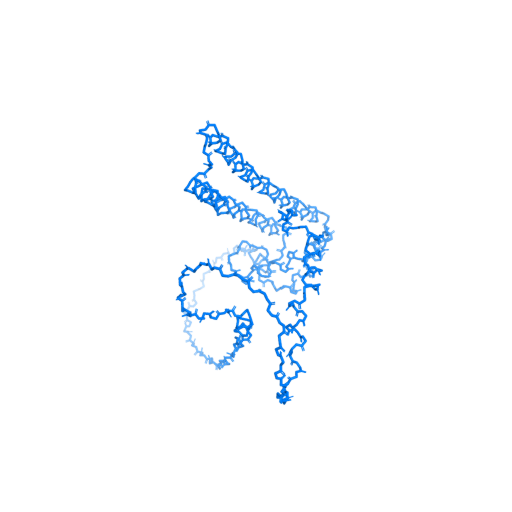4 80 ARG A CA 1
ATOM 580 C C . ARG A 1 80 ? -25.576 -25.328 -2.742 1.00 45.34 80 ARG A C 1
ATOM 582 O O . ARG A 1 80 ? -25.799 -24.765 -1.674 1.00 45.34 80 ARG A O 1
ATOM 589 N N . LYS A 1 81 ? -26.264 -26.385 -3.167 1.00 45.16 81 LYS A N 1
ATOM 590 C CA . LYS A 1 81 ? -27.152 -27.228 -2.356 1.00 45.16 81 LYS A CA 1
ATOM 591 C C . LYS A 1 81 ? -26.399 -27.753 -1.123 1.00 45.16 81 LYS A C 1
ATOM 593 O O . LYS A 1 81 ? -25.423 -28.488 -1.257 1.00 45.16 81 LYS A O 1
ATOM 598 N N . ILE A 1 82 ? -26.864 -27.389 0.070 1.00 55.41 82 ILE A N 1
ATOM 599 C CA . ILE A 1 82 ? -26.372 -27.898 1.358 1.00 55.41 82 ILE A CA 1
ATOM 600 C C . ILE A 1 82 ? -27.122 -29.204 1.674 1.00 55.41 82 ILE A C 1
ATOM 602 O O . ILE A 1 82 ? -28.346 -29.163 1.801 1.00 55.41 82 ILE A O 1
ATOM 606 N N . PRO A 1 83 ? -26.451 -30.361 1.826 1.00 59.22 83 PRO A N 1
ATOM 607 C CA . PRO A 1 83 ? -27.082 -31.546 2.388 1.00 59.22 83 PRO A CA 1
ATOM 608 C C . PRO A 1 83 ? -27.108 -31.458 3.920 1.00 59.22 83 PRO A C 1
ATOM 610 O O . PRO A 1 83 ? -26.079 -31.339 4.587 1.00 59.22 83 PRO A O 1
ATOM 613 N N . SER A 1 84 ? -28.314 -31.527 4.474 1.00 56.78 84 SER A N 1
ATOM 614 C CA . SER A 1 84 ? -28.609 -31.682 5.895 1.00 56.78 84 SER A CA 1
ATOM 615 C C . SER A 1 84 ? -28.053 -33.010 6.421 1.00 56.78 84 SER A C 1
ATOM 617 O O . SER A 1 84 ? -28.392 -34.088 5.934 1.00 56.78 84 SER A O 1
ATOM 619 N N . ARG A 1 85 ? -27.184 -32.938 7.437 1.00 46.62 85 ARG A N 1
ATOM 620 C CA . ARG A 1 85 ? -26.595 -34.106 8.106 1.00 46.62 85 ARG A CA 1
ATOM 621 C C . ARG A 1 85 ? -27.393 -34.441 9.375 1.00 46.62 85 ARG A C 1
ATOM 623 O O . ARG A 1 85 ? -27.568 -33.551 10.207 1.00 46.62 85 ARG A O 1
ATOM 630 N N . PRO A 1 86 ? -27.855 -35.692 9.558 1.00 58.59 86 PRO A N 1
ATOM 631 C CA . PRO A 1 86 ? -28.595 -36.089 10.745 1.00 58.59 86 PRO A CA 1
ATOM 632 C C . PRO A 1 86 ? -27.677 -36.283 11.956 1.00 58.59 86 PRO A C 1
ATOM 634 O O . PRO A 1 86 ? -26.551 -36.777 11.869 1.00 58.59 86 PRO A O 1
ATOM 637 N N . THR A 1 87 ? -28.210 -35.884 13.103 1.00 53.12 87 THR A N 1
ATOM 638 C CA . THR A 1 87 ? -27.678 -36.043 14.452 1.00 53.12 87 THR A CA 1
ATOM 639 C C . THR A 1 87 ? -27.534 -37.528 14.801 1.00 53.12 87 THR A C 1
ATOM 641 O O . THR A 1 87 ? -28.519 -38.259 14.821 1.00 53.12 87 THR A O 1
ATOM 644 N N . SER A 1 88 ? -26.325 -37.981 15.133 1.00 46.38 88 SER A N 1
ATOM 645 C CA . SER A 1 88 ? -26.114 -39.239 15.858 1.00 46.38 88 SER A CA 1
ATOM 646 C C . SER A 1 88 ? -25.298 -38.954 17.109 1.00 46.38 88 SER A C 1
ATOM 648 O O . SER A 1 88 ? -24.101 -38.686 17.052 1.00 46.38 88 SER A O 1
ATOM 650 N N . ARG A 1 89 ? -26.002 -38.968 18.245 1.00 49.72 89 ARG A N 1
ATOM 651 C CA . ARG A 1 89 ? -25.426 -39.053 19.585 1.00 49.72 89 ARG A CA 1
ATOM 652 C C . ARG A 1 89 ? -24.871 -40.464 19.762 1.00 49.72 89 ARG A C 1
ATOM 654 O O . ARG A 1 89 ? -25.643 -41.417 19.756 1.00 49.72 89 ARG A O 1
ATOM 661 N N . LEU A 1 90 ? -23.566 -40.580 19.975 1.00 49.06 90 LEU A N 1
ATOM 662 C CA . LEU A 1 90 ? -22.955 -41.770 20.556 1.00 49.06 90 LEU A CA 1
ATOM 663 C C . LEU A 1 90 ? -22.471 -41.394 21.956 1.00 49.06 90 LEU A C 1
ATOM 665 O O . LEU A 1 90 ? -21.533 -40.622 22.131 1.00 49.06 90 LEU A O 1
ATOM 669 N N . VAL A 1 91 ? -23.204 -41.896 22.946 1.00 55.91 91 VAL A N 1
ATOM 670 C CA . VAL A 1 91 ? -22.805 -41.941 24.349 1.00 55.91 91 VAL A CA 1
ATOM 671 C C . VAL A 1 91 ? -21.776 -43.062 24.461 1.00 55.91 91 VAL A C 1
ATOM 673 O O . VAL A 1 91 ? -22.129 -44.233 24.357 1.00 55.91 91 VAL A O 1
ATOM 676 N N . THR A 1 92 ? -20.508 -42.713 24.659 1.00 50.06 92 THR A N 1
ATOM 677 C CA . THR A 1 92 ? -19.485 -43.658 25.115 1.00 50.06 92 THR A CA 1
ATOM 678 C C . THR A 1 92 ? -19.132 -43.279 26.544 1.00 50.06 92 THR A C 1
ATOM 680 O O . THR A 1 92 ? -18.421 -42.312 26.803 1.00 50.06 92 THR A O 1
ATOM 683 N N . GLN A 1 93 ? -19.726 -44.026 27.470 1.00 53.72 93 GLN A N 1
ATOM 684 C CA . GLN A 1 93 ? -19.410 -44.036 28.892 1.00 53.72 93 GLN A CA 1
ATOM 685 C C . GLN A 1 93 ? -17.977 -44.559 29.062 1.00 53.72 93 GLN A C 1
ATOM 687 O O . GLN A 1 93 ? -17.682 -45.680 28.650 1.00 53.72 93 GLN A O 1
ATOM 692 N N . LEU A 1 94 ? -17.095 -43.746 29.646 1.00 56.94 94 LEU A N 1
ATOM 693 C CA . LEU A 1 94 ? -15.740 -44.145 30.024 1.00 56.94 94 LEU A CA 1
ATOM 694 C C . LEU A 1 94 ? -15.692 -44.406 31.547 1.00 56.94 94 LEU A C 1
ATOM 696 O O . LEU A 1 94 ? -16.297 -43.629 32.292 1.00 56.94 94 LEU A O 1
ATOM 700 N N . PRO A 1 95 ? -15.011 -45.465 32.030 1.00 62.12 95 PRO A N 1
ATOM 701 C CA . PRO A 1 95 ? -14.931 -45.789 33.456 1.00 62.12 95 PRO A CA 1
ATOM 702 C C . PRO A 1 95 ? -14.099 -44.769 34.245 1.00 62.12 95 PRO A C 1
ATOM 704 O O . PRO A 1 95 ? -13.024 -44.358 33.810 1.00 62.12 95 PRO A O 1
ATOM 707 N N . GLN A 1 96 ? -14.590 -44.400 35.429 1.00 60.97 96 GLN A N 1
ATOM 708 C CA . GLN A 1 96 ? -13.879 -43.583 36.415 1.00 60.97 96 GLN A CA 1
ATOM 709 C C . GLN A 1 96 ? -12.721 -44.371 37.063 1.00 60.97 96 GLN A C 1
ATOM 711 O O . GLN A 1 96 ? -12.939 -45.515 37.470 1.00 60.97 96 GLN A O 1
ATOM 716 N N . PRO A 1 97 ? -11.523 -43.778 37.226 1.00 70.88 97 PRO A N 1
ATOM 717 C CA . PRO A 1 97 ? -10.492 -44.292 38.122 1.00 70.88 97 PRO A CA 1
ATOM 718 C C . PRO A 1 97 ? -10.675 -43.780 39.571 1.00 70.88 97 PRO A C 1
ATOM 720 O O . PRO A 1 97 ? -11.342 -42.766 39.788 1.00 70.88 97 PRO A O 1
ATOM 723 N N . PRO A 1 98 ? -10.100 -44.485 40.566 1.00 68.31 98 PRO A N 1
ATOM 724 C CA . PRO A 1 98 ? -10.353 -44.262 41.987 1.00 68.31 98 PRO A CA 1
ATOM 725 C C . PRO A 1 98 ? -9.660 -43.021 42.564 1.00 68.31 98 PRO A C 1
ATOM 727 O O . PRO A 1 98 ? -8.535 -42.668 42.215 1.00 68.31 98 PRO A O 1
ATOM 730 N N . THR A 1 99 ? -10.371 -42.417 43.510 1.00 56.88 99 THR A N 1
ATOM 731 C CA . THR A 1 99 ? -10.017 -41.288 44.369 1.00 56.88 99 THR A CA 1
ATOM 732 C C . THR A 1 99 ? -8.761 -41.563 45.204 1.00 56.88 99 THR A C 1
ATOM 734 O O . THR A 1 99 ? -8.753 -42.482 46.021 1.00 56.88 99 THR A O 1
ATOM 737 N N . ILE A 1 100 ? -7.737 -40.719 45.060 1.00 68.19 100 ILE A N 1
ATOM 738 C CA . ILE A 1 100 ? -6.663 -40.552 46.050 1.00 68.19 100 ILE A CA 1
ATOM 739 C C . ILE A 1 100 ? -6.866 -39.168 46.689 1.00 68.19 100 ILE A C 1
ATOM 741 O O . ILE A 1 100 ? -6.948 -38.187 45.947 1.00 68.19 100 ILE A O 1
ATOM 745 N N . PRO A 1 101 ? -6.995 -39.061 48.023 1.00 63.47 101 PRO A N 1
ATOM 746 C CA . PRO A 1 101 ? -6.994 -37.784 48.719 1.00 63.47 101 PRO A CA 1
ATOM 747 C C . PRO A 1 101 ? -5.541 -37.367 48.960 1.00 63.47 101 PRO A C 1
ATOM 749 O O . PRO A 1 101 ? -4.862 -37.977 49.782 1.00 63.47 101 PRO A O 1
ATOM 752 N N . ASP A 1 102 ? -5.064 -36.355 48.238 1.00 53.81 102 ASP A N 1
ATOM 753 C CA . ASP A 1 102 ? -3.792 -35.704 48.551 1.00 53.81 102 ASP A CA 1
ATOM 754 C C . ASP A 1 102 ? -4.033 -34.203 48.729 1.00 53.81 102 ASP A C 1
ATOM 756 O O . ASP A 1 102 ? -4.490 -33.494 47.828 1.00 53.81 102 ASP A O 1
ATOM 760 N N . ASP A 1 103 ? -3.822 -33.778 49.967 1.00 60.97 103 ASP A N 1
ATOM 761 C CA . ASP A 1 103 ? -4.063 -32.454 50.514 1.00 60.97 103 ASP A CA 1
ATOM 762 C C . ASP A 1 103 ? -2.820 -31.599 50.241 1.00 60.97 103 ASP A C 1
ATOM 764 O O . ASP A 1 103 ? -1.808 -31.705 50.933 1.00 60.97 103 ASP A O 1
ATOM 768 N N . LEU A 1 104 ? -2.864 -30.773 49.190 1.00 62.16 104 LEU A N 1
ATOM 769 C CA . LEU A 1 104 ? -1.844 -29.756 48.934 1.00 62.16 104 LEU A CA 1
ATOM 770 C C . LEU A 1 104 ? -2.484 -28.396 48.602 1.00 62.16 104 LEU A C 1
ATOM 772 O O . LEU A 1 104 ? -3.438 -28.319 47.824 1.00 62.16 104 LEU A O 1
ATOM 776 N N . PRO A 1 105 ? -1.945 -27.291 49.152 1.00 62.03 105 PRO A N 1
ATOM 777 C CA . PRO A 1 105 ? -2.517 -25.958 49.020 1.00 62.03 105 PRO A CA 1
ATOM 778 C C . PRO A 1 105 ? -2.345 -25.425 47.592 1.00 62.03 105 PRO A C 1
ATOM 780 O O . PRO A 1 105 ? -1.278 -24.953 47.188 1.00 62.03 105 PRO A O 1
ATOM 783 N N . HIS A 1 106 ? -3.424 -25.478 46.813 1.00 55.72 106 HIS A N 1
ATOM 784 C CA . HIS A 1 106 ? -3.491 -24.895 45.480 1.00 55.72 106 HIS A CA 1
ATOM 785 C C . HIS A 1 106 ? -3.482 -23.362 45.540 1.00 55.72 106 HIS A C 1
ATOM 787 O O . HIS A 1 106 ? -4.464 -22.701 45.873 1.00 55.72 106 HIS A O 1
ATOM 793 N N . LYS A 1 107 ? -2.338 -22.798 45.153 1.00 61.31 107 LYS A N 1
ATOM 794 C CA . LYS A 1 107 ? -2.161 -21.399 44.758 1.00 61.31 107 LYS A CA 1
ATOM 795 C C . LYS A 1 107 ? -3.165 -21.047 43.639 1.00 61.31 107 LYS A C 1
ATOM 797 O O . LYS A 1 107 ? -3.202 -21.765 42.638 1.00 61.31 107 LYS A O 1
ATOM 802 N N . PRO A 1 108 ? -3.954 -19.962 43.750 1.00 55.19 108 PRO A N 1
ATOM 803 C CA . PRO A 1 108 ? -4.945 -19.611 42.738 1.00 55.19 108 PRO A CA 1
ATOM 804 C C . PRO A 1 108 ? -4.248 -19.157 41.449 1.00 55.19 108 PRO A C 1
ATOM 806 O O . PRO A 1 108 ? -3.711 -18.053 41.358 1.00 55.19 108 PRO A O 1
ATOM 809 N N . ALA A 1 109 ? -4.251 -20.025 40.438 1.00 54.50 109 ALA A N 1
ATOM 810 C CA . ALA A 1 109 ? -3.901 -19.688 39.064 1.00 54.50 109 ALA A CA 1
ATOM 811 C C . ALA A 1 109 ? -5.046 -18.865 38.445 1.00 54.50 109 ALA A C 1
ATOM 813 O O . ALA A 1 109 ? -5.924 -19.395 37.771 1.00 54.50 109 ALA A O 1
ATOM 814 N N . ALA A 1 110 ? -5.079 -17.564 38.728 1.00 55.62 110 ALA A N 1
ATOM 815 C CA . ALA A 1 110 ? -6.048 -16.639 38.154 1.00 55.62 110 ALA A CA 1
ATOM 816 C C . ALA A 1 110 ? -5.460 -15.917 36.925 1.00 55.62 110 ALA A C 1
ATOM 818 O O . ALA A 1 110 ? -4.369 -15.354 37.014 1.00 55.62 110 ALA A O 1
ATOM 819 N N . SER A 1 111 ? -6.245 -15.856 35.835 1.00 54.25 111 SER A N 1
ATOM 820 C CA . SER A 1 111 ? -6.362 -14.730 34.867 1.00 54.25 111 SER A CA 1
ATOM 821 C C . SER A 1 111 ? -6.113 -14.985 33.366 1.00 54.25 111 SER A C 1
ATOM 823 O O . SER A 1 111 ? -6.163 -14.031 32.595 1.00 54.25 111 SER A O 1
ATOM 825 N N . THR A 1 112 ? -5.945 -16.215 32.868 1.00 56.62 112 THR A N 1
ATOM 826 C CA . THR A 1 112 ? -5.806 -16.431 31.403 1.00 56.62 112 THR A CA 1
ATOM 827 C C . THR A 1 112 ? -7.126 -16.400 30.613 1.00 56.62 112 THR A C 1
ATOM 829 O O . THR A 1 112 ? -7.098 -16.234 29.395 1.00 56.62 112 THR A O 1
ATOM 832 N N . ASN A 1 113 ? -8.287 -16.486 31.272 1.00 56.62 113 ASN A N 1
ATOM 833 C CA . ASN A 1 113 ? -9.579 -16.611 30.577 1.00 56.62 113 ASN A CA 1
ATOM 834 C C . ASN A 1 113 ? -10.086 -15.301 29.939 1.00 56.62 113 ASN A C 1
ATOM 836 O O . ASN A 1 113 ? -10.796 -15.351 28.938 1.00 56.62 113 ASN A O 1
ATOM 840 N N . ALA A 1 114 ? -9.701 -14.127 30.453 1.00 61.00 114 ALA A N 1
ATOM 841 C CA . ALA A 1 114 ? -10.203 -12.845 29.937 1.00 61.00 114 ALA A CA 1
ATOM 842 C C . ALA A 1 114 ? -9.702 -12.529 28.511 1.00 61.00 114 ALA A C 1
ATOM 844 O O . ALA A 1 114 ? -10.415 -11.922 27.716 1.00 61.00 114 ALA A O 1
ATOM 845 N N . ALA A 1 115 ? -8.494 -12.979 28.154 1.00 60.53 115 ALA A N 1
ATOM 846 C CA . ALA A 1 115 ? -7.919 -12.749 26.827 1.00 60.53 115 ALA A CA 1
ATOM 847 C C . ALA A 1 115 ? -8.540 -13.641 25.732 1.00 60.53 115 ALA A C 1
ATOM 849 O O . ALA A 1 115 ? -8.538 -13.272 24.556 1.00 60.53 115 ALA A O 1
ATOM 850 N N . GLN A 1 116 ? -9.075 -14.811 26.098 1.00 62.94 116 GLN A N 1
ATOM 851 C CA . GLN A 1 116 ? -9.732 -15.723 25.152 1.00 62.94 116 GLN A CA 1
ATOM 852 C C . GLN A 1 116 ? -11.126 -15.234 24.741 1.00 62.94 116 GLN A C 1
ATOM 854 O O . GLN A 1 116 ? -11.539 -15.457 23.599 1.00 62.94 116 GLN A O 1
ATOM 859 N N . ASP A 1 117 ? -11.812 -14.508 25.625 1.00 79.94 117 ASP A N 1
ATOM 860 C CA . ASP A 1 117 ? -13.144 -13.968 25.342 1.00 79.94 117 ASP A CA 1
ATOM 861 C C . ASP A 1 117 ? -13.094 -12.932 24.199 1.00 79.94 117 ASP A C 1
ATOM 863 O O . ASP A 1 117 ? -13.872 -12.978 23.245 1.00 79.94 117 ASP A O 1
ATOM 867 N N . LEU A 1 118 ? -12.061 -12.079 24.183 1.00 90.62 118 LEU A N 1
ATOM 868 C CA . LEU A 1 118 ? -11.899 -11.057 23.140 1.00 90.62 118 LEU A CA 1
ATOM 869 C C . LEU A 1 118 ? -11.642 -11.637 21.742 1.00 90.62 118 LEU A C 1
ATOM 871 O O . LEU A 1 118 ? -12.059 -11.039 20.750 1.00 90.62 118 LEU A O 1
ATOM 875 N N . ARG A 1 119 ? -10.966 -12.789 21.629 1.00 89.56 119 ARG A N 1
ATOM 876 C CA . ARG A 1 119 ? -10.670 -13.414 20.324 1.00 89.56 119 ARG A CA 1
ATOM 877 C C . ARG A 1 119 ? -11.877 -14.123 19.721 1.00 89.56 119 ARG A C 1
ATOM 879 O O . ARG A 1 119 ? -12.001 -14.182 18.501 1.00 89.56 119 ARG A O 1
ATOM 886 N N . THR A 1 120 ? -12.752 -14.666 20.562 1.00 89.94 120 THR A N 1
ATOM 887 C CA . THR A 1 120 ? -13.888 -15.492 20.124 1.00 89.94 120 THR A CA 1
ATOM 888 C C . THR A 1 120 ? -15.186 -14.704 19.960 1.00 89.94 120 THR A C 1
ATOM 890 O O . THR A 1 120 ? -16.136 -15.225 19.371 1.00 89.94 120 THR A O 1
ATOM 893 N N . MET A 1 121 ? -15.205 -13.435 20.378 1.00 92.38 121 MET A N 1
ATOM 894 C CA . MET A 1 121 ? -16.360 -12.550 20.250 1.00 92.38 121 MET A CA 1
ATOM 895 C C . MET A 1 121 ? -16.925 -12.499 18.825 1.00 92.38 121 MET A C 1
ATOM 897 O O . MET A 1 121 ? -16.203 -12.379 17.827 1.00 92.38 121 MET A O 1
ATOM 901 N N . SER A 1 122 ? -18.252 -12.562 18.728 1.00 94.31 122 SER A N 1
ATOM 902 C CA . SER A 1 122 ? -18.952 -12.290 17.474 1.00 94.31 122 SER A CA 1
ATOM 903 C C . SER A 1 122 ? -18.896 -10.799 17.134 1.00 94.31 122 SER A C 1
ATOM 905 O O . SER A 1 122 ? -18.745 -9.948 18.010 1.00 94.31 122 SER A O 1
ATOM 907 N N . PHE A 1 123 ? -19.079 -10.470 15.854 1.00 94.69 123 PHE A N 1
ATOM 908 C CA . PHE A 1 123 ? -19.116 -9.079 15.395 1.00 94.69 123 PHE A CA 1
ATOM 909 C C . PHE A 1 123 ? -20.150 -8.239 16.166 1.00 94.69 123 PHE A C 1
ATOM 911 O O . PHE A 1 123 ? -19.836 -7.147 16.621 1.00 94.69 123 PHE A O 1
ATOM 918 N N . GLN A 1 124 ? -21.354 -8.778 16.397 1.00 96.00 124 GLN A N 1
ATOM 919 C CA . GLN A 1 124 ? -22.421 -8.084 17.130 1.00 96.00 124 GLN A CA 1
ATOM 920 C C . GLN A 1 124 ? -22.040 -7.781 18.585 1.00 96.00 124 GLN A C 1
ATOM 922 O O . GLN A 1 124 ? -22.361 -6.712 19.092 1.00 96.00 124 GLN A O 1
ATOM 927 N N . GLN A 1 125 ? -21.330 -8.696 19.247 1.00 95.31 125 GLN A N 1
ATOM 928 C CA . GLN A 1 125 ? -20.855 -8.501 20.621 1.00 95.31 125 GLN A CA 1
ATOM 929 C C . GLN A 1 125 ? -19.679 -7.519 20.701 1.00 95.31 125 GLN A C 1
ATOM 931 O O . GLN A 1 125 ? -19.511 -6.847 21.719 1.00 95.31 125 GLN A O 1
ATOM 936 N N . ALA A 1 126 ? -18.879 -7.420 19.637 1.00 95.75 126 ALA A N 1
ATOM 937 C CA . ALA A 1 126 ? -17.754 -6.498 19.564 1.00 95.75 126 ALA A CA 1
ATOM 938 C C . ALA A 1 126 ? -18.192 -5.032 19.411 1.00 95.75 126 ALA A C 1
ATOM 940 O O . ALA A 1 126 ? -17.506 -4.150 19.921 1.00 95.75 126 ALA A O 1
ATOM 941 N N . LEU A 1 127 ? -19.330 -4.755 18.758 1.00 96.19 127 LEU A N 1
ATOM 942 C CA . LEU A 1 127 ? -19.766 -3.382 18.466 1.00 96.19 127 LEU A CA 1
ATOM 943 C C . LEU A 1 127 ? -19.919 -2.499 19.718 1.00 96.19 127 LEU A C 1
ATOM 945 O O . LEU A 1 127 ? -19.256 -1.466 19.760 1.00 96.19 127 LEU A O 1
ATOM 949 N N . PRO A 1 128 ? -20.677 -2.883 20.769 1.00 96.25 128 PRO A N 1
ATOM 950 C CA . PRO A 1 128 ? -20.796 -2.050 21.969 1.00 96.25 128 PRO A CA 1
ATOM 951 C C . PRO A 1 128 ? -19.449 -1.794 22.654 1.00 96.25 128 PRO A C 1
ATOM 953 O O . PRO A 1 128 ? -19.226 -0.728 23.221 1.00 96.25 128 PRO A O 1
ATOM 956 N N . ARG A 1 129 ? -18.527 -2.765 22.585 1.00 96.19 129 ARG A N 1
ATOM 957 C CA . ARG A 1 129 ? -17.171 -2.620 23.130 1.00 96.19 129 ARG A CA 1
ATOM 958 C C . ARG A 1 129 ? -16.360 -1.602 22.339 1.00 96.19 129 ARG A C 1
ATOM 960 O O . ARG A 1 129 ? -15.692 -0.775 22.944 1.00 96.19 129 ARG A O 1
ATOM 967 N N . ILE A 1 130 ? -16.438 -1.642 21.011 1.00 96.38 130 ILE A N 1
ATOM 968 C CA . ILE A 1 130 ? -15.760 -0.680 20.136 1.00 96.38 130 ILE A CA 1
ATOM 969 C C . ILE A 1 130 ? -16.309 0.727 20.347 1.00 96.38 130 ILE A C 1
ATOM 971 O O . ILE A 1 130 ? -15.524 1.663 20.442 1.00 96.38 130 ILE A O 1
ATOM 975 N N . THR A 1 131 ? -17.629 0.877 20.475 1.00 96.38 131 THR A N 1
ATOM 976 C CA . THR A 1 131 ? -18.247 2.172 20.781 1.00 96.38 131 THR A CA 1
ATOM 977 C C . THR A 1 131 ? -17.708 2.745 22.088 1.00 96.38 131 THR A C 1
ATOM 979 O O . THR A 1 131 ? -17.340 3.910 22.123 1.00 96.38 131 THR A O 1
ATOM 982 N N . HIS A 1 132 ? -17.566 1.921 23.128 1.00 96.88 132 HIS A N 1
ATOM 983 C CA . HIS A 1 132 ? -16.978 2.372 24.387 1.00 96.88 132 HIS A CA 1
ATOM 984 C C . HIS A 1 132 ? -15.483 2.722 24.263 1.00 96.88 132 HIS A C 1
ATOM 986 O O . HIS A 1 132 ? -15.033 3.712 24.827 1.00 96.88 132 HIS A O 1
ATOM 992 N N . LEU A 1 133 ? -14.701 1.956 23.491 1.00 96.88 133 LEU A N 1
ATOM 993 C CA . LEU A 1 133 ? -13.297 2.301 23.215 1.00 96.88 133 LEU A CA 1
ATOM 994 C C . LEU A 1 133 ? -13.173 3.635 22.464 1.00 96.88 133 LEU A C 1
ATOM 996 O O . LEU A 1 133 ? -12.254 4.402 22.733 1.00 96.88 133 LEU A O 1
ATOM 1000 N N . ALA A 1 134 ? -14.108 3.931 21.562 1.00 96.75 134 ALA A N 1
ATOM 1001 C CA . ALA A 1 134 ? -14.139 5.171 20.793 1.00 96.75 134 ALA A CA 1
ATOM 1002 C C . ALA A 1 134 ? -14.414 6.427 21.633 1.00 96.75 134 ALA A C 1
ATOM 1004 O O . ALA A 1 134 ? -14.087 7.527 21.196 1.00 96.75 134 ALA A O 1
ATOM 1005 N N . GLU A 1 135 ? -14.971 6.282 22.837 1.00 97.19 135 GLU A N 1
ATOM 1006 C CA . GLU A 1 135 ? -15.126 7.392 23.786 1.00 97.19 135 GLU A CA 1
ATOM 1007 C C . GLU A 1 135 ? -13.768 7.848 24.357 1.00 97.19 135 GLU A C 1
ATOM 1009 O O . GLU A 1 135 ? -13.654 8.963 24.867 1.00 97.19 135 GLU A O 1
ATOM 1014 N N . SER A 1 136 ? -12.724 7.011 24.259 1.00 97.88 136 SER A N 1
ATOM 1015 C CA . SER A 1 136 ? -11.371 7.352 24.699 1.00 97.88 136 SER A CA 1
ATOM 1016 C C . SER A 1 136 ? -10.614 8.164 23.633 1.00 97.88 136 SER A C 1
ATOM 1018 O O . SER A 1 136 ? -10.399 7.672 22.520 1.00 97.88 136 SER A O 1
ATOM 1020 N N . PRO A 1 137 ? -10.119 9.374 23.960 1.00 97.06 137 PRO A N 1
ATOM 1021 C CA . PRO A 1 137 ? -9.352 10.187 23.015 1.00 97.06 137 PRO A CA 1
ATOM 1022 C C . PRO A 1 137 ? -8.002 9.552 22.653 1.00 97.06 137 PRO A C 1
ATOM 1024 O O . PRO A 1 137 ? -7.555 9.672 21.513 1.00 97.06 137 PRO A O 1
ATOM 1027 N N . ASP A 1 138 ? -7.378 8.830 23.587 1.00 97.56 138 ASP A N 1
ATOM 1028 C CA . ASP A 1 138 ? -6.102 8.144 23.358 1.00 97.56 138 ASP A CA 1
ATOM 1029 C C . ASP A 1 138 ? -6.255 7.019 22.331 1.00 97.56 138 ASP A C 1
ATOM 1031 O O . ASP A 1 138 ? -5.392 6.821 21.473 1.00 97.56 138 ASP A O 1
ATOM 1035 N N . PHE A 1 139 ? -7.386 6.309 22.383 1.00 97.31 139 PHE A N 1
ATOM 1036 C CA . PHE A 1 139 ? -7.726 5.290 21.400 1.00 97.31 139 PHE A CA 1
ATOM 1037 C C . PHE A 1 139 ? -7.879 5.904 20.005 1.00 97.31 139 PHE A C 1
ATOM 1039 O O . PHE A 1 139 ? -7.228 5.453 19.065 1.00 97.31 139 PHE A O 1
ATOM 1046 N N . VAL A 1 140 ? -8.672 6.973 19.872 1.00 97.00 140 VAL A N 1
ATOM 1047 C CA . VAL A 1 140 ? -8.876 7.671 18.590 1.00 97.00 140 VAL A CA 1
ATOM 1048 C C . VAL A 1 140 ? -7.552 8.196 18.027 1.00 97.00 140 VAL A C 1
ATOM 1050 O O . VAL A 1 140 ? -7.268 7.993 16.845 1.00 97.00 140 VAL A O 1
ATOM 1053 N N . ALA A 1 141 ? -6.703 8.796 18.865 1.00 96.69 141 ALA A N 1
ATOM 1054 C CA . ALA A 1 141 ? -5.375 9.257 18.464 1.00 96.69 141 ALA A CA 1
ATOM 1055 C C . ALA A 1 141 ? -4.483 8.103 17.973 1.00 96.69 141 ALA A C 1
ATOM 1057 O O . ALA A 1 141 ? -3.768 8.250 16.978 1.00 96.69 141 ALA A O 1
ATOM 1058 N N . ALA A 1 142 ? -4.549 6.934 18.619 1.00 96.94 142 ALA A N 1
ATOM 1059 C CA . ALA A 1 142 ? -3.815 5.752 18.184 1.00 96.94 142 ALA A CA 1
ATOM 1060 C C . ALA A 1 142 ? -4.310 5.224 16.826 1.00 96.94 142 ALA A C 1
ATOM 1062 O O . ALA A 1 142 ? -3.485 4.916 15.966 1.00 96.94 142 ALA A O 1
ATOM 1063 N N . ILE A 1 143 ? -5.626 5.169 16.587 1.00 96.81 143 ILE A N 1
ATOM 1064 C CA . ILE A 1 143 ? -6.174 4.771 15.278 1.00 96.81 143 ILE A CA 1
ATOM 1065 C C . ILE A 1 143 ? -5.782 5.779 14.191 1.00 96.81 143 ILE A C 1
ATOM 1067 O O . ILE A 1 143 ? -5.345 5.376 13.113 1.00 96.81 143 ILE A O 1
ATOM 1071 N N . ALA A 1 144 ? -5.874 7.081 14.474 1.00 96.31 144 ALA A N 1
ATOM 1072 C CA . ALA A 1 144 ? -5.448 8.127 13.546 1.00 96.31 144 ALA A CA 1
ATOM 1073 C C . ALA A 1 144 ? -3.963 7.982 13.177 1.00 96.31 144 ALA A C 1
ATOM 1075 O O . ALA A 1 144 ? -3.610 8.050 12.000 1.00 96.31 144 ALA A O 1
ATOM 1076 N N . LYS A 1 145 ? -3.103 7.682 14.160 1.00 97.00 145 LYS A N 1
ATOM 1077 C CA . LYS A 1 145 ? -1.687 7.386 13.923 1.00 97.00 145 LYS A CA 1
ATOM 1078 C C . LYS A 1 145 ? -1.494 6.167 13.015 1.00 97.00 145 LYS A C 1
ATOM 1080 O O . LYS A 1 145 ? -0.693 6.238 12.092 1.00 97.00 145 LYS A O 1
ATOM 1085 N N . LEU A 1 146 ? -2.222 5.068 13.237 1.00 96.81 146 LEU A N 1
ATOM 1086 C CA . LEU A 1 146 ? -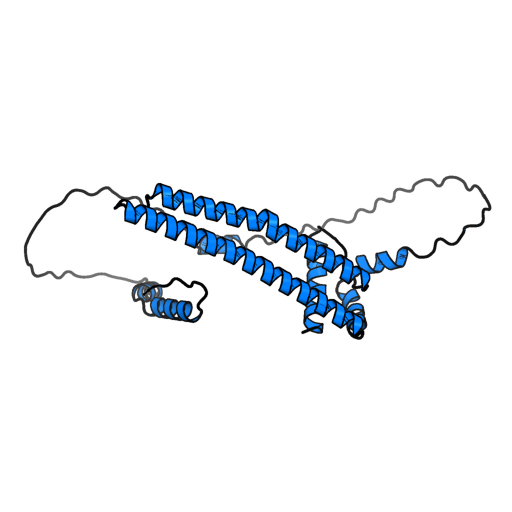2.132 3.880 12.374 1.00 96.81 146 LEU A CA 1
ATOM 1087 C C . LEU A 1 146 ? -2.553 4.173 10.923 1.00 96.81 146 LEU A C 1
ATOM 1089 O O . LEU A 1 146 ? -1.965 3.606 10.002 1.00 96.81 146 LEU A O 1
ATOM 1093 N N . ARG A 1 147 ? -3.538 5.060 10.713 1.00 96.12 147 ARG A N 1
ATOM 1094 C CA . ARG A 1 147 ? -3.933 5.518 9.368 1.00 96.12 147 ARG A CA 1
ATOM 1095 C C . ARG A 1 147 ? -2.848 6.362 8.713 1.00 96.12 147 ARG A C 1
ATOM 1097 O O . ARG A 1 147 ? -2.610 6.208 7.521 1.00 96.12 147 ARG A O 1
ATOM 1104 N N . GLU A 1 148 ? -2.201 7.243 9.469 1.00 97.12 148 GLU A N 1
ATOM 1105 C CA . GLU A 1 148 ? -1.099 8.047 8.936 1.00 97.12 148 GLU A CA 1
ATOM 1106 C C . GLU A 1 148 ? 0.088 7.167 8.533 1.00 97.12 148 GLU A C 1
ATOM 1108 O O . GLU A 1 148 ? 0.580 7.283 7.417 1.00 97.12 148 GLU A O 1
ATOM 1113 N N . GLU A 1 149 ? 0.454 6.188 9.367 1.00 97.81 149 GLU A N 1
ATOM 1114 C CA . GLU A 1 149 ? 1.492 5.204 9.029 1.00 97.81 149 GLU A CA 1
ATOM 1115 C C . GLU A 1 149 ? 1.162 4.421 7.744 1.00 97.81 149 GLU A C 1
ATOM 1117 O O . GLU A 1 149 ? 2.059 4.116 6.956 1.00 97.81 149 GLU A O 1
ATOM 1122 N N . GLN A 1 150 ? -0.118 4.111 7.506 1.00 97.88 150 GLN A N 1
ATOM 1123 C CA . GLN A 1 150 ? -0.554 3.490 6.257 1.00 97.88 150 GLN A CA 1
ATOM 1124 C C . GLN A 1 150 ? -0.390 4.430 5.061 1.00 97.88 150 GLN A C 1
ATOM 1126 O O . GLN A 1 150 ? 0.183 4.024 4.051 1.00 97.88 150 GLN A O 1
ATOM 1131 N N . LYS A 1 151 ? -0.853 5.680 5.167 1.00 97.88 151 LYS A N 1
ATOM 1132 C CA . LYS A 1 151 ? -0.717 6.676 4.093 1.00 97.88 151 LYS A CA 1
ATOM 1133 C C . LYS A 1 151 ? 0.744 6.935 3.741 1.00 97.88 151 LYS A C 1
ATOM 1135 O O . LYS A 1 151 ? 1.078 7.017 2.561 1.00 97.88 151 LYS A O 1
ATOM 1140 N N . ASP A 1 152 ? 1.608 7.032 4.748 1.00 98.50 152 ASP A N 1
ATOM 1141 C CA . ASP A 1 152 ? 3.046 7.213 4.561 1.00 98.50 152 ASP A CA 1
ATOM 1142 C C . ASP A 1 152 ? 3.658 6.035 3.797 1.00 98.50 152 ASP A C 1
ATOM 1144 O O . ASP A 1 152 ? 4.409 6.242 2.840 1.00 98.50 152 ASP A O 1
ATOM 1148 N N . LEU A 1 153 ? 3.293 4.798 4.159 1.00 98.38 153 LEU A N 1
ATOM 1149 C CA . LEU A 1 153 ? 3.745 3.613 3.435 1.00 98.38 153 LEU A CA 1
ATOM 1150 C C . LEU A 1 153 ? 3.240 3.607 1.986 1.00 98.38 153 LEU A C 1
ATOM 1152 O O . LEU A 1 153 ? 4.023 3.359 1.071 1.00 98.38 153 LEU A O 1
ATOM 1156 N N . GLU A 1 154 ? 1.952 3.878 1.762 1.00 98.44 154 GLU A N 1
ATOM 1157 C CA . GLU A 1 154 ? 1.360 3.936 0.420 1.00 98.44 154 GLU A CA 1
ATOM 1158 C C . GLU A 1 154 ? 2.066 4.976 -0.455 1.00 98.44 154 GLU A C 1
ATOM 1160 O O . GLU A 1 154 ? 2.449 4.681 -1.590 1.00 98.44 154 GLU A O 1
ATOM 1165 N N . LYS A 1 155 ? 2.300 6.174 0.092 1.00 98.56 155 LYS A N 1
ATOM 1166 C CA . LYS A 1 155 ? 3.035 7.246 -0.579 1.00 98.56 155 LYS A CA 1
ATOM 1167 C C . LYS A 1 155 ? 4.456 6.811 -0.925 1.00 98.56 155 LYS A C 1
ATOM 1169 O O . LYS A 1 155 ? 4.876 6.981 -2.068 1.00 98.56 155 LYS A O 1
ATOM 1174 N N . GLN A 1 156 ? 5.174 6.207 0.021 1.00 98.62 156 GLN A N 1
ATOM 1175 C CA . GLN A 1 156 ? 6.534 5.727 -0.210 1.00 98.62 156 GLN A CA 1
ATOM 1176 C C . GLN A 1 156 ? 6.578 4.660 -1.315 1.00 98.62 156 GLN A C 1
ATOM 1178 O O . GLN A 1 156 ? 7.391 4.747 -2.234 1.00 98.62 156 GLN A O 1
ATOM 1183 N N . LEU A 1 157 ? 5.695 3.659 -1.266 1.00 98.31 157 LEU A N 1
ATOM 1184 C CA . LEU A 1 157 ? 5.641 2.600 -2.278 1.00 98.31 157 LEU A CA 1
ATOM 1185 C C . LEU A 1 157 ? 5.250 3.147 -3.658 1.00 98.31 157 LEU A C 1
ATOM 1187 O O . LEU A 1 157 ? 5.747 2.668 -4.680 1.00 98.31 157 LEU A O 1
ATOM 1191 N N . TRP A 1 158 ? 4.393 4.168 -3.701 1.00 98.44 158 TRP A N 1
ATOM 1192 C CA . TRP A 1 158 ? 4.044 4.866 -4.933 1.00 98.44 158 TRP A CA 1
ATOM 1193 C C . TRP A 1 158 ? 5.237 5.621 -5.533 1.00 98.44 158 TRP A C 1
ATOM 1195 O O . TRP A 1 158 ? 5.513 5.483 -6.726 1.00 98.44 158 TRP A O 1
ATOM 1205 N N . GLU A 1 159 ? 5.974 6.377 -4.718 1.00 98.62 159 GLU A N 1
ATOM 1206 C CA . GLU A 1 159 ? 7.185 7.089 -5.140 1.00 98.62 159 GLU A CA 1
ATOM 1207 C C . GLU A 1 159 ? 8.264 6.117 -5.643 1.00 98.62 159 GLU A C 1
ATOM 1209 O O . GLU A 1 159 ? 8.845 6.332 -6.711 1.00 98.62 159 GLU A O 1
ATOM 1214 N N . GLU A 1 160 ? 8.484 5.004 -4.933 1.00 98.50 160 GLU A N 1
ATOM 1215 C CA . GLU A 1 160 ? 9.409 3.943 -5.351 1.00 98.50 160 GLU A CA 1
ATOM 1216 C C . GLU A 1 160 ? 8.985 3.334 -6.705 1.00 98.50 160 GLU A C 1
ATOM 1218 O O . GLU A 1 160 ? 9.813 3.190 -7.610 1.00 98.50 160 GLU A O 1
ATOM 1223 N N . ARG A 1 161 ? 7.688 3.059 -6.909 1.00 98.50 161 ARG A N 1
ATOM 1224 C CA . ARG A 1 161 ? 7.160 2.586 -8.203 1.00 98.50 161 ARG A CA 1
ATOM 1225 C C . ARG A 1 161 ? 7.384 3.615 -9.316 1.00 98.50 161 ARG A C 1
ATOM 1227 O O . ARG A 1 161 ? 7.814 3.253 -10.414 1.00 98.50 161 ARG A O 1
ATOM 1234 N N . LEU A 1 162 ? 7.132 4.897 -9.050 1.00 98.50 162 LEU A N 1
ATOM 1235 C CA . LEU A 1 162 ? 7.332 5.978 -10.019 1.00 98.50 162 LEU A CA 1
ATOM 1236 C C . LEU A 1 162 ? 8.812 6.128 -10.407 1.00 98.50 162 LEU A C 1
ATOM 1238 O O . LEU A 1 162 ? 9.133 6.395 -11.571 1.00 98.50 162 LEU A O 1
ATOM 1242 N N . ALA A 1 163 ? 9.726 5.894 -9.464 1.00 98.44 163 ALA A N 1
ATOM 1243 C CA . ALA A 1 163 ? 11.158 5.871 -9.729 1.00 98.44 163 ALA A CA 1
ATOM 1244 C C . ALA A 1 163 ? 11.552 4.740 -10.700 1.00 98.44 163 ALA A C 1
ATOM 1246 O O . ALA A 1 163 ? 12.358 4.974 -11.605 1.00 98.44 163 ALA A O 1
ATOM 1247 N N . ILE A 1 164 ? 10.949 3.546 -10.590 1.00 98.38 164 ILE A N 1
ATOM 1248 C CA . ILE A 1 164 ? 11.166 2.437 -11.544 1.00 98.38 164 ILE A CA 1
ATOM 1249 C C . ILE A 1 164 ? 10.707 2.839 -12.955 1.00 98.38 164 ILE A C 1
ATOM 1251 O O . ILE A 1 164 ? 11.441 2.638 -13.927 1.00 98.38 164 ILE A O 1
ATOM 1255 N N . HIS A 1 165 ? 9.536 3.471 -13.075 1.00 98.50 165 HIS A N 1
ATOM 1256 C CA . HIS A 1 165 ? 9.040 3.995 -14.353 1.00 98.50 165 HIS A CA 1
ATOM 1257 C C . HIS A 1 165 ? 9.990 5.033 -14.961 1.00 98.50 165 HIS A C 1
ATOM 1259 O O . HIS A 1 165 ? 10.381 4.914 -16.123 1.00 98.50 165 HIS A O 1
ATOM 1265 N N . SER A 1 166 ? 10.416 6.009 -14.159 1.00 98.56 166 SER A N 1
ATOM 1266 C CA . SER A 1 166 ? 11.318 7.083 -14.593 1.00 98.56 166 SER A CA 1
ATOM 1267 C C . SER A 1 166 ? 12.670 6.528 -15.052 1.00 98.56 166 SER A C 1
ATOM 1269 O O . SER A 1 166 ? 13.229 6.943 -16.068 1.00 98.56 166 SER A O 1
ATOM 1271 N N . LYS A 1 167 ? 13.193 5.523 -14.340 1.00 98.56 167 LYS A N 1
ATOM 1272 C CA . LYS A 1 167 ? 14.420 4.808 -14.707 1.00 98.56 167 LYS A CA 1
ATOM 1273 C C . LYS A 1 167 ? 14.281 4.081 -16.046 1.00 98.56 167 LYS A C 1
ATOM 1275 O O . LYS A 1 167 ? 15.213 4.130 -16.849 1.00 98.56 167 LYS A O 1
ATOM 1280 N N . HIS A 1 168 ? 13.152 3.420 -16.302 1.00 98.56 168 HIS A N 1
ATOM 1281 C CA . HIS A 1 168 ? 12.890 2.781 -17.593 1.00 98.56 168 HIS A CA 1
ATOM 1282 C C . HIS A 1 168 ? 12.794 3.806 -18.726 1.00 98.56 168 HIS A C 1
ATOM 1284 O O . HIS A 1 168 ? 13.463 3.646 -19.745 1.00 98.56 168 HIS A O 1
ATOM 1290 N N . GLU A 1 169 ? 12.047 4.892 -18.529 1.00 98.56 169 GLU A N 1
ATOM 1291 C CA . GLU A 1 169 ? 11.925 5.965 -19.520 1.00 98.56 169 GLU A CA 1
ATOM 1292 C C . GLU A 1 169 ? 13.296 6.556 -19.881 1.00 98.56 169 GLU A C 1
ATOM 1294 O O . GLU A 1 16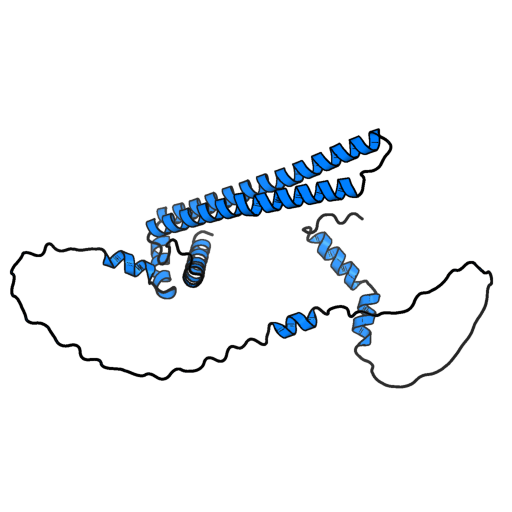9 ? 13.625 6.712 -21.058 1.00 98.56 169 GLU A O 1
ATOM 1299 N N . ASN A 1 170 ? 14.143 6.806 -18.880 1.00 98.56 170 ASN A N 1
ATOM 1300 C CA . ASN A 1 170 ? 15.505 7.287 -19.098 1.00 98.56 170 ASN A CA 1
ATOM 1301 C C . ASN A 1 170 ? 16.361 6.277 -19.876 1.00 98.56 170 ASN A C 1
ATOM 1303 O O . ASN A 1 170 ? 17.088 6.675 -20.786 1.00 98.56 170 ASN A O 1
ATOM 1307 N N . LYS A 1 171 ? 16.254 4.972 -19.584 1.00 98.31 171 LYS A N 1
ATOM 1308 C CA . LYS A 1 171 ? 16.938 3.926 -20.367 1.00 98.31 171 LYS A CA 1
ATOM 1309 C C . LYS A 1 171 ? 16.488 3.933 -21.828 1.00 98.31 171 LYS A C 1
ATOM 1311 O O . LYS A 1 171 ? 17.336 3.878 -22.714 1.00 98.31 171 LYS A O 1
ATOM 1316 N N . VAL A 1 172 ? 15.183 4.047 -22.083 1.00 98.38 172 VAL A N 1
ATOM 1317 C CA . VAL A 1 172 ? 14.636 4.129 -23.446 1.00 98.38 172 VAL A CA 1
ATOM 1318 C C . VAL A 1 172 ? 15.173 5.363 -24.169 1.00 98.38 172 VAL A C 1
ATOM 1320 O O . VAL A 1 172 ? 15.680 5.224 -25.277 1.00 98.38 172 VAL A O 1
ATOM 1323 N N . LYS A 1 173 ? 15.158 6.544 -23.535 1.00 98.38 173 LYS A N 1
ATOM 1324 C CA . LYS A 1 173 ? 15.701 7.787 -24.118 1.00 98.38 173 LYS A CA 1
ATOM 1325 C C . LYS A 1 173 ? 17.182 7.662 -24.478 1.00 98.38 173 LYS A C 1
ATOM 1327 O O . LYS A 1 173 ? 17.591 8.077 -25.563 1.00 98.38 173 LYS A O 1
ATOM 1332 N N . VAL A 1 174 ? 17.988 7.073 -23.594 1.00 98.44 174 VAL A N 1
ATOM 1333 C CA . VAL A 1 174 ? 19.423 6.857 -23.836 1.00 98.44 174 VAL A CA 1
ATOM 1334 C C . VAL A 1 174 ? 19.643 5.902 -25.010 1.00 98.44 174 VAL A C 1
ATOM 1336 O O . VAL A 1 174 ? 20.416 6.221 -25.912 1.00 98.44 174 VAL A O 1
ATOM 1339 N N . THR A 1 175 ? 18.938 4.768 -25.054 1.00 97.81 175 THR A N 1
ATOM 1340 C CA . THR A 1 175 ? 19.028 3.815 -26.173 1.00 97.81 175 THR A CA 1
ATOM 1341 C C . THR A 1 175 ? 18.546 4.436 -27.481 1.00 97.81 175 THR A C 1
ATOM 1343 O O . THR A 1 175 ? 19.195 4.269 -28.510 1.00 97.81 175 THR A O 1
ATOM 1346 N N . GLN A 1 176 ? 17.469 5.221 -27.444 1.00 97.94 176 GLN A N 1
ATOM 1347 C CA . GLN A 1 176 ? 16.963 5.955 -28.601 1.00 97.94 176 GLN A CA 1
ATOM 1348 C C . GLN A 1 176 ? 18.001 6.937 -29.144 1.00 97.94 176 GLN A C 1
ATOM 1350 O O . GLN A 1 176 ? 18.250 6.977 -30.346 1.00 97.94 176 GLN A O 1
ATOM 1355 N N . THR A 1 177 ? 18.636 7.698 -28.251 1.00 98.25 177 THR A N 1
ATOM 1356 C CA . THR A 1 177 ? 19.690 8.655 -28.607 1.00 98.25 177 THR A CA 1
ATOM 1357 C C . THR A 1 177 ? 20.885 7.931 -29.219 1.00 98.25 177 THR A C 1
ATOM 1359 O O . THR A 1 177 ? 21.409 8.347 -30.248 1.00 98.25 177 THR A O 1
ATOM 1362 N N . LYS A 1 178 ? 21.289 6.803 -28.626 1.00 98.06 178 LYS A N 1
ATOM 1363 C CA . LYS A 1 178 ? 22.373 5.965 -29.142 1.00 98.06 178 LYS A CA 1
ATOM 1364 C C . LYS A 1 178 ? 22.062 5.424 -30.540 1.00 98.06 178 LYS A C 1
ATOM 1366 O O . LYS A 1 178 ? 22.928 5.481 -31.407 1.00 98.06 178 LYS A O 1
ATOM 1371 N N . ALA A 1 179 ? 20.850 4.920 -30.762 1.00 97.50 179 ALA A N 1
ATOM 1372 C CA . ALA A 1 179 ? 20.428 4.422 -32.066 1.00 97.50 179 ALA A CA 1
ATOM 1373 C C . ALA A 1 179 ? 20.462 5.546 -33.116 1.00 97.50 179 ALA A C 1
ATOM 1375 O O . ALA A 1 179 ? 21.079 5.384 -34.171 1.00 97.50 179 ALA A O 1
ATOM 1376 N N . ALA A 1 180 ? 19.920 6.722 -32.772 1.00 97.19 180 ALA A N 1
ATOM 1377 C CA . ALA A 1 180 ? 19.921 7.896 -33.641 1.00 97.19 180 ALA A CA 1
ATOM 1378 C C . ALA A 1 180 ? 21.341 8.333 -34.048 1.00 97.19 180 ALA A C 1
ATOM 1380 O O . ALA A 1 180 ? 21.561 8.667 -35.209 1.00 97.19 180 ALA A O 1
ATOM 1381 N N . LEU A 1 181 ? 22.319 8.271 -33.135 1.00 97.81 181 LEU A N 1
ATOM 1382 C CA . LEU A 1 181 ? 23.727 8.575 -33.436 1.00 97.81 181 LEU A CA 1
ATOM 1383 C C . LEU A 1 181 ? 24.371 7.584 -34.419 1.00 97.81 181 LEU A C 1
ATOM 1385 O O . LEU A 1 181 ? 25.261 7.968 -35.171 1.00 97.81 181 LEU A O 1
ATOM 1389 N N . ILE A 1 182 ? 23.927 6.326 -34.431 1.00 97.50 182 ILE A N 1
ATOM 1390 C CA . ILE A 1 182 ? 24.391 5.291 -35.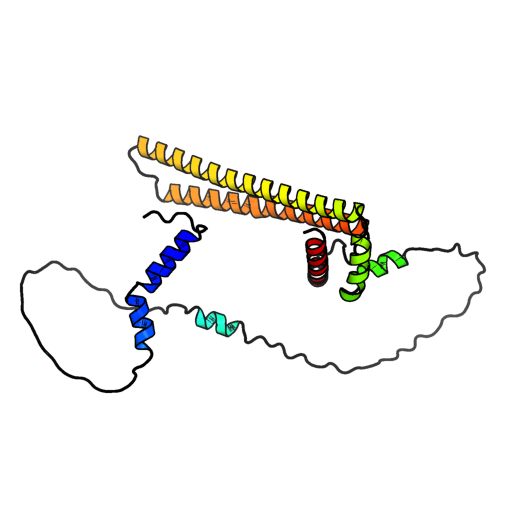373 1.00 97.50 182 ILE A CA 1
ATOM 1391 C C . ILE A 1 182 ? 23.650 5.407 -36.725 1.00 97.50 182 ILE A C 1
ATOM 1393 O O . ILE A 1 182 ? 24.008 4.744 -37.695 1.00 97.50 182 ILE A O 1
ATOM 1397 N N . GLY A 1 183 ? 22.634 6.272 -36.817 1.00 96.94 183 GLY A N 1
ATOM 1398 C CA . GLY A 1 183 ? 21.774 6.409 -37.993 1.00 96.94 183 GLY A CA 1
ATOM 1399 C C . GLY A 1 183 ? 20.701 5.321 -38.097 1.00 96.94 183 GLY A C 1
ATOM 1400 O O . GLY A 1 183 ? 20.092 5.164 -39.152 1.00 96.94 183 GLY A O 1
ATOM 1401 N N . GLY A 1 184 ? 20.468 4.566 -37.017 1.00 93.56 184 GLY A N 1
ATOM 1402 C CA . GLY A 1 184 ? 19.443 3.526 -36.930 1.00 93.56 184 GLY A CA 1
ATOM 1403 C C . GLY A 1 184 ? 18.310 3.894 -35.968 1.00 93.56 184 GLY A C 1
ATOM 1404 O O . GLY A 1 184 ? 18.466 4.717 -35.071 1.00 93.56 184 GLY A O 1
ATOM 1405 N N . GLY A 1 185 ? 17.142 3.274 -36.132 1.00 96.25 185 GLY A N 1
ATOM 1406 C CA . GLY A 1 185 ? 16.123 3.245 -35.076 1.00 96.25 185 GLY A CA 1
ATOM 1407 C C . GLY A 1 185 ? 16.481 2.234 -33.980 1.00 96.25 185 GLY A C 1
ATOM 1408 O O . GLY A 1 185 ? 17.399 1.433 -34.154 1.00 96.25 185 GLY A O 1
ATOM 1409 N N . ILE A 1 186 ? 15.744 2.243 -32.863 1.00 97.19 186 ILE A N 1
ATOM 1410 C CA . ILE A 1 186 ? 15.830 1.159 -31.868 1.00 97.19 186 ILE A CA 1
ATOM 1411 C C . ILE A 1 186 ? 15.421 -0.147 -32.555 1.00 97.19 186 ILE A C 1
ATOM 1413 O O . ILE A 1 186 ? 14.365 -0.205 -33.188 1.00 97.19 186 ILE A O 1
ATOM 1417 N N . SER A 1 187 ? 16.242 -1.190 -32.430 1.00 98.00 187 SER A N 1
ATOM 1418 C CA . SER A 1 187 ? 15.897 -2.505 -32.971 1.00 98.00 187 SER A CA 1
ATOM 1419 C C . SER A 1 187 ? 14.722 -3.115 -32.203 1.00 98.00 187 SER A C 1
ATOM 1421 O O . SER A 1 187 ? 14.632 -2.971 -30.985 1.00 98.00 187 SER A O 1
ATOM 1423 N N . GLN A 1 188 ? 13.855 -3.862 -32.891 1.00 97.44 188 GLN A N 1
ATOM 1424 C CA . GLN A 1 188 ? 12.740 -4.595 -32.275 1.00 97.44 188 GLN A CA 1
ATOM 1425 C C . GLN A 1 188 ? 13.207 -5.415 -31.060 1.00 97.44 188 GLN A C 1
ATOM 1427 O O . GLN A 1 188 ? 12.642 -5.310 -29.977 1.00 97.44 188 GLN A O 1
ATOM 1432 N N . HIS A 1 189 ? 14.311 -6.150 -31.217 1.00 98.06 189 HIS A N 1
ATOM 1433 C CA . HIS A 1 189 ? 14.893 -6.956 -30.146 1.00 98.06 189 HIS A CA 1
ATOM 1434 C C . HIS A 1 189 ? 15.341 -6.110 -28.940 1.00 98.06 189 HIS A C 1
ATOM 1436 O O . HIS A 1 189 ? 15.185 -6.525 -27.794 1.00 98.06 189 HIS A O 1
ATOM 1442 N N . GLU A 1 190 ? 15.897 -4.915 -29.170 1.00 97.62 190 GLU A N 1
ATOM 1443 C CA . GLU A 1 190 ? 16.290 -4.011 -28.082 1.00 97.62 190 GLU A CA 1
ATOM 1444 C C . GLU A 1 190 ? 15.069 -3.461 -27.342 1.00 97.62 190 GLU A C 1
ATOM 1446 O O . GLU A 1 190 ? 15.084 -3.387 -26.113 1.00 97.62 190 GLU A O 1
ATOM 1451 N N . ALA A 1 191 ? 14.007 -3.108 -28.071 1.00 98.00 191 ALA A N 1
ATOM 1452 C CA . ALA A 1 191 ? 12.752 -2.654 -27.483 1.00 98.00 191 ALA A CA 1
ATOM 1453 C C . ALA A 1 191 ? 12.102 -3.750 -26.622 1.00 98.00 191 ALA A C 1
ATOM 1455 O O . ALA A 1 191 ? 11.701 -3.484 -25.487 1.00 98.00 191 ALA A O 1
ATOM 1456 N N . ASP A 1 192 ? 12.064 -4.986 -27.125 1.00 98.19 192 ASP A N 1
ATOM 1457 C CA . ASP A 1 192 ? 11.527 -6.139 -26.399 1.00 98.19 192 ASP A CA 1
ATOM 1458 C C . ASP A 1 192 ? 12.348 -6.426 -25.133 1.00 98.19 192 ASP A C 1
ATOM 1460 O O . ASP A 1 192 ? 11.789 -6.564 -24.045 1.00 98.19 192 ASP A O 1
ATOM 1464 N N . MET A 1 193 ? 13.681 -6.395 -25.229 1.00 98.44 193 MET A N 1
ATOM 1465 C CA . MET A 1 193 ? 14.572 -6.572 -24.079 1.00 98.44 193 MET A CA 1
ATOM 1466 C C . MET A 1 193 ? 14.381 -5.484 -23.007 1.00 98.44 193 MET A C 1
ATOM 1468 O O . MET A 1 193 ? 14.380 -5.795 -21.813 1.00 98.44 193 MET A O 1
ATOM 1472 N N . LEU A 1 194 ? 14.223 -4.213 -23.402 1.00 98.19 194 LEU A N 1
ATOM 1473 C CA . LEU A 1 194 ? 13.972 -3.110 -22.464 1.00 98.19 194 LEU A CA 1
ATOM 1474 C C . LEU A 1 194 ? 12.625 -3.277 -21.747 1.00 98.19 194 LEU A C 1
ATOM 1476 O O . LEU A 1 194 ? 12.567 -3.143 -20.521 1.00 98.19 194 LEU A O 1
ATOM 1480 N N . ASN A 1 195 ? 11.577 -3.638 -22.491 1.00 98.44 195 ASN A N 1
ATOM 1481 C CA . ASN A 1 195 ? 10.249 -3.897 -21.939 1.00 98.44 195 ASN A CA 1
ATOM 1482 C C . ASN A 1 195 ? 10.247 -5.090 -20.976 1.00 98.44 195 ASN A C 1
ATOM 1484 O O . ASN A 1 195 ? 9.679 -5.003 -19.885 1.00 98.44 195 ASN A O 1
ATOM 1488 N N . ASP A 1 196 ? 10.904 -6.189 -21.339 1.00 98.44 196 ASP A N 1
ATOM 1489 C CA . ASP A 1 196 ? 11.003 -7.374 -20.489 1.00 98.44 196 ASP A CA 1
ATOM 1490 C C . ASP A 1 196 ? 11.787 -7.092 -19.208 1.00 98.44 196 ASP A C 1
ATOM 1492 O O . ASP A 1 196 ? 11.389 -7.528 -18.125 1.00 98.44 196 ASP A O 1
ATOM 1496 N N . ALA A 1 197 ? 12.882 -6.333 -19.302 1.00 98.25 197 ALA A N 1
ATOM 1497 C CA . ALA A 1 197 ? 13.642 -5.912 -18.133 1.00 98.25 197 ALA A CA 1
ATOM 1498 C C . ALA A 1 197 ? 12.788 -5.052 -17.187 1.00 98.25 197 ALA A C 1
ATOM 1500 O O . ALA A 1 197 ? 12.800 -5.285 -15.979 1.00 98.25 197 ALA A O 1
ATOM 1501 N N . PHE A 1 198 ? 12.011 -4.109 -17.726 1.00 98.56 198 PHE A N 1
ATOM 1502 C CA . PHE A 1 198 ? 11.104 -3.272 -16.940 1.00 98.56 198 PHE A CA 1
ATOM 1503 C C . PHE A 1 198 ? 9.994 -4.081 -16.263 1.00 98.56 198 PHE A C 1
ATOM 1505 O O . PHE A 1 198 ? 9.771 -3.928 -15.064 1.00 98.56 198 PHE A O 1
ATOM 1512 N N . ARG A 1 199 ? 9.344 -4.998 -16.990 1.00 98.69 199 ARG A N 1
ATOM 1513 C CA . ARG A 1 199 ? 8.310 -5.883 -16.426 1.00 98.69 199 ARG A CA 1
ATOM 1514 C C . ARG A 1 199 ? 8.854 -6.748 -15.293 1.00 98.69 199 ARG A C 1
ATOM 1516 O O . ARG A 1 199 ? 8.201 -6.875 -14.261 1.00 98.69 199 ARG A O 1
ATOM 1523 N N . LYS A 1 200 ? 10.054 -7.314 -15.464 1.00 98.69 200 LYS A N 1
ATOM 1524 C CA . LYS A 1 200 ? 10.728 -8.103 -14.421 1.00 98.69 200 LYS A CA 1
ATOM 1525 C C . LYS A 1 200 ? 11.055 -7.254 -13.195 1.00 98.69 200 LYS A C 1
ATOM 1527 O O . LYS A 1 200 ? 10.817 -7.704 -12.080 1.00 98.69 200 LYS A O 1
ATOM 1532 N N . GLU A 1 201 ? 11.575 -6.042 -13.391 1.00 98.44 201 GLU A N 1
ATOM 1533 C CA . GLU A 1 201 ? 11.888 -5.112 -12.296 1.00 98.44 201 GLU A CA 1
ATOM 1534 C C . GLU A 1 201 ? 10.620 -4.720 -11.520 1.00 98.44 201 GLU A C 1
ATOM 1536 O O . GLU A 1 201 ? 10.621 -4.775 -10.292 1.00 98.44 201 GLU A O 1
ATOM 1541 N N . LEU A 1 202 ? 9.520 -4.428 -12.220 1.00 98.56 202 LEU A N 1
ATOM 1542 C CA . LEU A 1 202 ? 8.238 -4.084 -11.603 1.00 98.56 202 LEU A CA 1
ATOM 1543 C C . LEU A 1 202 ? 7.622 -5.263 -10.837 1.00 98.56 202 LEU A C 1
ATOM 1545 O O . LEU A 1 202 ? 7.214 -5.105 -9.692 1.00 98.56 202 LEU A O 1
ATOM 1549 N N . HIS A 1 203 ? 7.608 -6.458 -11.432 1.00 98.62 203 HIS A N 1
ATOM 1550 C CA . HIS A 1 203 ? 7.113 -7.661 -10.761 1.00 98.62 203 HIS A CA 1
ATOM 1551 C C . HIS A 1 203 ? 7.937 -7.990 -9.511 1.00 98.62 203 HIS A C 1
ATOM 1553 O O . HIS A 1 203 ? 7.386 -8.360 -8.478 1.00 98.62 203 HIS A O 1
ATOM 1559 N N . LYS A 1 204 ? 9.264 -7.848 -9.594 1.00 98.50 204 LYS A N 1
ATOM 1560 C CA . LYS A 1 204 ? 10.157 -8.054 -8.453 1.00 98.50 204 LYS A CA 1
ATOM 1561 C C . LYS A 1 204 ? 9.858 -7.064 -7.328 1.00 98.50 204 LYS A C 1
ATOM 1563 O O . LYS A 1 204 ? 9.766 -7.473 -6.177 1.00 98.50 204 LYS A O 1
ATOM 1568 N N . PHE A 1 205 ? 9.681 -5.786 -7.658 1.00 98.62 205 PHE A N 1
ATOM 1569 C CA . PHE A 1 205 ? 9.287 -4.765 -6.689 1.00 98.62 205 PHE A CA 1
ATOM 1570 C C . PHE A 1 205 ? 7.953 -5.115 -6.012 1.00 98.62 205 PHE A C 1
ATOM 1572 O O . PHE A 1 205 ? 7.859 -5.101 -4.787 1.00 98.62 205 PHE A O 1
ATOM 1579 N N . ASP A 1 206 ? 6.949 -5.523 -6.783 1.00 98.44 206 ASP A N 1
ATOM 1580 C CA . ASP A 1 206 ? 5.641 -5.869 -6.227 1.00 98.44 206 ASP A CA 1
ATOM 1581 C C . ASP A 1 206 ? 5.719 -7.088 -5.298 1.00 98.44 206 ASP A C 1
ATOM 1583 O O . ASP A 1 206 ? 5.234 -7.040 -4.168 1.00 98.44 206 ASP A O 1
ATOM 1587 N N . ALA A 1 207 ? 6.396 -8.151 -5.732 1.00 98.25 207 ALA A N 1
ATOM 1588 C CA . ALA A 1 207 ? 6.498 -9.389 -4.969 1.00 98.25 207 ALA A CA 1
ATOM 1589 C C . ALA A 1 207 ? 7.374 -9.262 -3.712 1.00 98.25 207 ALA A C 1
ATOM 1591 O O . ALA A 1 207 ? 7.008 -9.763 -2.652 1.00 98.25 207 ALA A O 1
ATOM 1592 N N . GLU A 1 208 ? 8.540 -8.622 -3.820 1.00 97.94 208 GLU A N 1
ATOM 1593 C CA . GLU A 1 208 ? 9.547 -8.633 -2.752 1.00 97.94 208 GLU A CA 1
ATOM 1594 C C . GLU A 1 208 ? 9.467 -7.409 -1.837 1.00 97.94 208 GLU A C 1
ATOM 1596 O O . GLU A 1 208 ? 9.832 -7.494 -0.666 1.00 97.94 208 GLU A O 1
ATOM 1601 N N . ARG A 1 209 ? 9.015 -6.260 -2.354 1.00 97.94 209 ARG A N 1
ATOM 1602 C CA . ARG A 1 209 ? 9.034 -4.990 -1.618 1.00 97.94 209 ARG A CA 1
ATOM 1603 C C . ARG A 1 209 ? 7.646 -4.573 -1.148 1.00 97.94 209 ARG A C 1
ATOM 1605 O O . ARG A 1 209 ? 7.499 -4.279 0.037 1.00 97.94 209 ARG A O 1
ATOM 1612 N N . VAL A 1 210 ? 6.651 -4.551 -2.040 1.00 98.31 210 VAL A N 1
ATOM 1613 C CA . VAL A 1 210 ? 5.284 -4.096 -1.716 1.00 98.31 210 VAL A CA 1
ATOM 1614 C C . VAL A 1 210 ? 4.599 -5.070 -0.766 1.00 98.31 210 VAL A C 1
ATOM 1616 O O . VAL A 1 210 ? 4.204 -4.658 0.323 1.00 98.31 210 VAL A O 1
ATOM 1619 N N . LEU A 1 211 ? 4.502 -6.354 -1.139 1.00 97.12 211 LEU A N 1
ATOM 1620 C CA . LEU A 1 211 ? 3.814 -7.358 -0.316 1.00 97.12 211 LEU A CA 1
ATOM 1621 C C . LEU A 1 211 ? 4.435 -7.470 1.079 1.00 97.12 211 LEU A C 1
ATOM 1623 O O . LEU A 1 211 ? 3.729 -7.362 2.075 1.00 97.12 211 LEU A O 1
ATOM 1627 N N . PHE A 1 212 ? 5.765 -7.570 1.159 1.00 97.88 212 PHE A N 1
ATOM 1628 C CA . PHE A 1 212 ? 6.465 -7.684 2.439 1.00 97.88 212 PHE A CA 1
ATOM 1629 C C . PHE A 1 212 ? 6.237 -6.473 3.358 1.00 97.88 212 PHE A C 1
ATOM 1631 O O . PHE A 1 212 ? 6.008 -6.627 4.558 1.00 97.88 212 PHE A O 1
ATOM 1638 N N . ALA A 1 213 ? 6.289 -5.255 2.810 1.00 98.00 213 ALA A N 1
ATOM 1639 C CA . ALA A 1 213 ? 6.057 -4.049 3.599 1.00 98.00 213 ALA A CA 1
ATOM 1640 C C . ALA A 1 213 ? 4.600 -3.937 4.067 1.00 98.00 213 ALA A C 1
ATOM 1642 O O . ALA A 1 213 ? 4.351 -3.533 5.204 1.00 98.00 213 ALA A O 1
ATOM 1643 N N . TRP A 1 214 ? 3.654 -4.324 3.208 1.00 97.31 214 TRP A N 1
ATOM 1644 C CA . TRP A 1 214 ? 2.231 -4.329 3.527 1.00 97.31 214 TRP A CA 1
ATOM 1645 C C . TRP A 1 214 ? 1.896 -5.340 4.627 1.00 97.31 214 TRP A C 1
ATOM 1647 O O . TRP A 1 214 ? 1.220 -4.993 5.595 1.00 97.31 214 TRP A O 1
ATOM 1657 N N . ASP A 1 215 ? 2.437 -6.556 4.533 1.00 95.75 215 ASP A N 1
ATOM 1658 C CA . ASP A 1 215 ? 2.276 -7.597 5.550 1.00 95.75 215 ASP A CA 1
ATOM 1659 C C . ASP A 1 215 ? 2.857 -7.153 6.900 1.00 95.75 215 ASP A C 1
ATOM 1661 O O . ASP A 1 215 ? 2.213 -7.308 7.942 1.00 95.75 215 ASP A O 1
ATOM 1665 N N . GLY A 1 216 ? 4.040 -6.527 6.886 1.00 96.38 216 GLY A N 1
ATOM 1666 C CA . GLY A 1 216 ? 4.666 -5.974 8.087 1.00 96.38 216 GLY A CA 1
ATOM 1667 C C . GLY A 1 216 ? 3.830 -4.872 8.747 1.00 96.38 216 GLY A C 1
ATOM 1668 O O . GLY A 1 216 ? 3.649 -4.878 9.969 1.00 96.38 216 GLY A O 1
ATOM 1669 N N . LEU A 1 217 ? 3.273 -3.949 7.954 1.00 96.69 217 LEU A N 1
ATOM 1670 C CA . LEU A 1 217 ? 2.368 -2.913 8.459 1.00 96.69 217 LEU A CA 1
ATOM 1671 C C . LEU A 1 217 ? 1.095 -3.528 9.048 1.00 96.69 217 LEU A C 1
ATOM 1673 O O . LEU A 1 217 ? 0.701 -3.176 10.160 1.00 96.69 217 LEU A O 1
ATOM 1677 N N . LEU A 1 218 ? 0.480 -4.475 8.342 1.00 95.00 218 LEU A N 1
ATOM 1678 C CA . LEU A 1 218 ? -0.742 -5.141 8.776 1.00 95.00 218 LEU A CA 1
ATOM 1679 C C . LEU A 1 218 ? -0.538 -5.891 10.098 1.00 95.00 218 LEU A C 1
ATOM 1681 O O . LEU A 1 218 ? -1.364 -5.785 11.006 1.00 95.00 218 LEU A O 1
ATOM 1685 N N . GLN A 1 219 ? 0.585 -6.599 10.248 1.00 95.00 219 GLN A N 1
ATOM 1686 C CA . GLN A 1 219 ? 0.940 -7.273 11.496 1.00 95.00 219 GLN A CA 1
ATOM 1687 C C . GLN A 1 219 ? 1.120 -6.268 12.642 1.00 95.00 219 GLN A C 1
ATOM 1689 O O . GLN A 1 219 ? 0.587 -6.475 13.736 1.00 95.00 219 GLN A O 1
ATOM 1694 N N . LYS A 1 220 ? 1.819 -5.152 12.396 1.00 96.56 220 LYS A N 1
ATOM 1695 C CA . LYS A 1 220 ? 1.990 -4.073 13.381 1.00 96.56 220 LYS A CA 1
ATOM 1696 C C . LYS A 1 220 ? 0.646 -3.469 13.799 1.00 96.56 220 LYS A C 1
ATOM 1698 O O . LYS A 1 220 ? 0.406 -3.294 14.996 1.00 96.56 220 LYS A O 1
ATOM 1703 N N . GLN A 1 221 ? -0.240 -3.189 12.843 1.00 95.94 221 GLN A N 1
ATOM 1704 C CA . GLN A 1 221 ? -1.587 -2.677 13.101 1.00 95.94 221 GLN A CA 1
ATOM 1705 C C . GLN A 1 221 ? -2.404 -3.674 13.933 1.00 95.94 221 GLN A C 1
ATOM 1707 O O . GLN A 1 221 ? -2.970 -3.288 14.953 1.00 95.94 221 GLN A O 1
ATOM 1712 N N . GLN A 1 222 ? -2.411 -4.963 13.575 1.00 95.38 222 GLN A N 1
ATOM 1713 C CA . GLN A 1 222 ? -3.114 -6.003 14.334 1.00 95.38 222 GLN A CA 1
ATOM 1714 C C . GLN A 1 222 ? -2.617 -6.109 15.778 1.00 95.38 222 GLN A C 1
ATOM 1716 O O . GLN A 1 222 ? -3.434 -6.148 16.695 1.00 95.38 222 GLN A O 1
ATOM 1721 N N . VAL A 1 223 ? -1.297 -6.123 15.992 1.00 95.69 223 VAL A N 1
ATOM 1722 C CA . VAL A 1 223 ? -0.698 -6.173 17.337 1.00 95.69 223 VAL A CA 1
ATOM 1723 C C . VAL A 1 223 ? -1.050 -4.923 18.142 1.00 95.69 223 VAL A C 1
ATOM 1725 O O . VAL A 1 223 ? -1.402 -5.028 19.316 1.00 95.69 223 VAL A O 1
ATOM 1728 N N . THR A 1 224 ? -1.005 -3.747 17.515 1.00 96.56 224 THR A N 1
ATOM 1729 C CA . THR A 1 224 ? -1.349 -2.482 18.177 1.00 96.56 224 THR A CA 1
ATOM 1730 C C . THR A 1 224 ? -2.823 -2.464 18.585 1.00 96.56 224 THR A C 1
ATOM 1732 O O . THR A 1 224 ? -3.133 -2.191 19.741 1.00 96.56 224 THR A O 1
ATOM 1735 N N . LEU A 1 225 ? -3.736 -2.837 17.683 1.00 96.25 225 LEU A N 1
ATOM 1736 C CA . LEU A 1 225 ? -5.174 -2.917 17.968 1.00 96.25 225 LEU A CA 1
ATOM 1737 C C . LEU A 1 225 ? -5.495 -3.974 19.031 1.00 96.25 225 LEU A C 1
ATOM 1739 O O . LEU A 1 225 ? -6.337 -3.741 19.897 1.00 96.25 225 LEU A O 1
ATOM 1743 N N . GLN A 1 226 ? -4.788 -5.107 19.017 1.00 95.56 226 GLN A N 1
ATOM 1744 C CA . GLN A 1 226 ? -4.886 -6.112 20.074 1.00 95.56 226 GLN A CA 1
ATOM 1745 C C . GLN A 1 226 ? -4.457 -5.533 21.432 1.00 95.56 226 GLN A C 1
ATOM 1747 O O . GLN A 1 226 ? -5.130 -5.766 22.435 1.00 95.56 226 GLN A O 1
ATOM 1752 N N . GLY A 1 227 ? -3.362 -4.766 21.472 1.00 95.50 227 GLY A N 1
ATOM 1753 C CA . GLY A 1 227 ? -2.875 -4.092 22.680 1.00 95.50 227 GLY A CA 1
ATOM 1754 C C . GLY A 1 227 ? -3.834 -3.024 23.214 1.00 95.50 227 GLY A C 1
ATOM 1755 O O . GLY A 1 227 ? -3.936 -2.846 24.423 1.00 95.50 227 GLY A O 1
ATOM 1756 N N . LEU A 1 228 ? -4.593 -2.378 22.325 1.00 96.12 228 LEU A N 1
ATOM 1757 C CA . LEU A 1 228 ? -5.675 -1.448 22.671 1.00 96.12 228 LEU A CA 1
ATOM 1758 C C . LEU A 1 228 ? -6.966 -2.157 23.124 1.00 96.12 228 LEU A C 1
ATOM 1760 O O . LEU A 1 228 ? -7.947 -1.495 23.453 1.00 96.12 228 LEU A O 1
ATOM 1764 N N . GLY A 1 229 ? -6.989 -3.494 23.138 1.00 95.38 229 GLY A N 1
ATOM 1765 C CA . GLY A 1 229 ? -8.146 -4.279 23.567 1.00 95.38 229 GLY A CA 1
ATOM 1766 C C . GLY A 1 229 ? -9.269 -4.362 22.532 1.00 95.38 229 GLY A C 1
ATOM 1767 O O . GLY A 1 229 ? -10.399 -4.693 22.895 1.00 95.38 229 GLY A O 1
ATOM 1768 N N . VAL A 1 230 ? -8.990 -4.082 21.252 1.00 96.62 230 VAL A N 1
ATOM 1769 C CA . VAL A 1 230 ? -9.992 -4.202 20.185 1.00 96.62 230 VAL A CA 1
ATOM 1770 C C . VAL A 1 230 ? -10.382 -5.679 20.014 1.00 96.62 230 VAL A C 1
ATOM 1772 O O . VAL A 1 230 ? -9.508 -6.519 19.769 1.00 96.62 230 VAL A O 1
ATOM 1775 N N . PRO A 1 231 ? -11.679 -6.033 20.112 1.00 95.38 231 PRO A N 1
ATOM 1776 C CA . PRO A 1 231 ? -12.119 -7.416 19.979 1.00 95.38 231 PRO A CA 1
ATOM 1777 C C . PRO A 1 231 ? -11.737 -8.009 18.624 1.00 95.38 231 PRO A C 1
ATOM 1779 O O . PRO A 1 231 ? -11.761 -7.328 17.600 1.00 95.38 231 PRO A O 1
ATOM 1782 N N . THR A 1 232 ? -11.448 -9.308 18.599 1.00 93.38 232 THR A N 1
ATOM 1783 C CA . THR A 1 232 ? -11.141 -10.099 17.392 1.00 93.38 232 THR A CA 1
ATOM 1784 C C . THR A 1 232 ? -9.879 -9.683 16.624 1.00 93.38 232 THR A C 1
ATOM 1786 O O . THR A 1 232 ? -9.524 -10.331 15.638 1.00 93.38 232 THR A O 1
ATOM 1789 N N . MET A 1 233 ? -9.150 -8.667 17.094 1.00 93.94 233 MET A N 1
ATOM 1790 C CA . MET A 1 233 ? -7.878 -8.250 16.513 1.00 93.94 233 MET A CA 1
ATOM 1791 C C . MET A 1 233 ? -6.749 -9.113 17.065 1.00 93.94 233 MET A C 1
ATOM 1793 O O . MET A 1 233 ? -6.383 -9.032 18.234 1.00 93.94 233 MET A O 1
ATOM 1797 N N . PHE A 1 234 ? -6.228 -9.991 16.216 1.00 92.62 234 PHE A N 1
ATOM 1798 C CA . PHE A 1 234 ? -5.058 -10.820 16.482 1.00 92.62 234 PHE A CA 1
ATOM 1799 C C . PHE A 1 234 ? -4.414 -11.225 15.148 1.00 92.62 234 PHE A C 1
ATOM 1801 O O . PHE A 1 234 ? -5.121 -11.307 14.139 1.00 92.62 234 PHE A O 1
ATOM 1808 N N . PRO A 1 235 ? -3.100 -11.506 15.112 1.00 92.38 235 PRO A N 1
ATOM 1809 C CA . PRO A 1 235 ? -2.466 -12.064 13.923 1.00 92.38 235 PRO A CA 1
ATOM 1810 C C . PRO A 1 235 ? -3.132 -13.394 13.538 1.00 92.38 235 PRO A C 1
ATOM 1812 O O . PRO A 1 235 ? -3.162 -14.325 14.343 1.00 92.38 235 PRO A O 1
ATOM 1815 N N . SER A 1 236 ? -3.710 -13.464 12.338 1.00 92.56 236 SER A N 1
ATOM 1816 C CA . SER A 1 236 ? -4.381 -14.660 11.813 1.00 92.56 236 SER A CA 1
ATOM 1817 C C . SER A 1 236 ? -4.204 -14.741 10.306 1.00 92.56 236 SER A C 1
ATOM 1819 O O . SER A 1 236 ? -4.348 -13.737 9.616 1.00 92.56 236 SER A O 1
ATOM 1821 N N . ASP A 1 237 ? -3.969 -15.939 9.787 1.00 91.25 237 ASP A N 1
ATOM 1822 C CA . ASP A 1 237 ? -3.917 -16.203 8.344 1.00 91.25 237 ASP A CA 1
ATOM 1823 C C . ASP A 1 237 ? -5.223 -16.829 7.832 1.00 91.25 237 ASP A C 1
ATOM 1825 O O . ASP A 1 237 ? -5.403 -17.070 6.638 1.00 91.25 237 ASP A O 1
ATOM 1829 N N . LEU A 1 238 ? -6.179 -17.080 8.734 1.00 94.00 238 LEU A N 1
ATOM 1830 C CA . LEU A 1 238 ? -7.465 -17.661 8.384 1.00 94.00 238 LEU A CA 1
ATOM 1831 C C . LEU A 1 238 ? -8.369 -16.601 7.757 1.00 94.00 238 LEU A C 1
ATOM 1833 O O . LEU A 1 238 ? -8.717 -15.594 8.375 1.00 94.00 238 LEU A O 1
ATOM 1837 N N . ARG A 1 239 ? -8.834 -16.877 6.535 1.00 93.44 239 ARG A N 1
ATOM 1838 C CA . ARG A 1 239 ? -9.729 -15.986 5.781 1.00 93.44 239 ARG A CA 1
ATOM 1839 C C . ARG A 1 239 ? -10.972 -15.563 6.574 1.00 93.44 239 ARG A C 1
ATOM 1841 O O . ARG A 1 239 ? -11.363 -14.405 6.516 1.00 93.44 239 ARG A O 1
ATOM 1848 N N . VAL A 1 240 ? -11.570 -16.481 7.334 1.00 94.12 240 VAL A N 1
ATOM 1849 C CA . VAL A 1 240 ? -12.779 -16.207 8.132 1.00 94.12 240 VAL A CA 1
ATOM 1850 C C . VAL A 1 240 ? -12.513 -15.166 9.226 1.00 94.12 240 VAL A C 1
ATOM 1852 O O . VAL A 1 240 ? -13.349 -14.291 9.463 1.00 94.12 240 VAL A O 1
ATOM 1855 N N . ASP A 1 241 ? -11.346 -15.222 9.869 1.00 92.94 241 ASP A N 1
ATOM 1856 C CA . ASP A 1 241 ? -10.956 -14.235 10.878 1.00 92.94 241 ASP A CA 1
ATOM 1857 C C . ASP A 1 241 ? -10.659 -12.887 10.222 1.00 92.94 241 ASP A C 1
ATOM 1859 O O . ASP A 1 241 ? -11.111 -11.856 10.715 1.00 92.94 241 ASP A O 1
ATOM 1863 N N . ARG A 1 242 ? -9.976 -12.890 9.069 1.00 92.75 242 ARG A N 1
ATOM 1864 C CA . ARG A 1 242 ? -9.683 -11.676 8.291 1.00 92.75 242 ARG A CA 1
ATOM 1865 C C . ARG A 1 242 ? -10.951 -10.943 7.868 1.00 92.75 242 ARG A C 1
ATOM 1867 O O . ARG A 1 242 ? -11.032 -9.733 8.043 1.00 92.75 242 ARG A O 1
ATOM 1874 N N . GLU A 1 243 ? -11.960 -11.659 7.379 1.00 94.31 243 GLU A N 1
ATOM 1875 C CA . GLU A 1 243 ? -13.253 -11.066 7.015 1.00 94.31 243 GLU A CA 1
ATOM 1876 C C . GLU A 1 243 ? -13.949 -10.432 8.231 1.00 94.31 243 GLU A C 1
ATOM 1878 O O . GLU A 1 243 ? -14.556 -9.366 8.119 1.00 94.31 243 GLU A O 1
ATOM 1883 N N . ARG A 1 244 ? -13.839 -11.045 9.418 1.00 94.62 244 ARG A N 1
ATOM 1884 C CA . ARG A 1 244 ? -14.370 -10.466 10.661 1.00 94.62 244 ARG A CA 1
ATOM 1885 C C . ARG A 1 244 ? -13.602 -9.210 11.067 1.00 94.62 244 ARG A C 1
ATOM 1887 O O . ARG A 1 244 ? -14.228 -8.188 11.336 1.00 94.62 244 ARG A O 1
ATOM 1894 N N . GLN A 1 245 ? -12.274 -9.276 11.069 1.00 95.31 245 GLN A N 1
ATOM 1895 C CA . GLN A 1 245 ? -11.394 -8.148 11.377 1.00 95.31 245 GLN A CA 1
ATOM 1896 C C . GLN A 1 245 ? -11.630 -6.980 10.420 1.00 95.31 245 GLN A C 1
ATOM 1898 O O . GLN A 1 245 ? -11.719 -5.844 10.866 1.00 95.31 245 GLN A O 1
ATOM 1903 N N . GLN A 1 246 ? -11.829 -7.245 9.127 1.00 94.94 246 GLN A N 1
ATOM 1904 C CA . GLN A 1 246 ? -12.127 -6.212 8.135 1.00 94.94 246 GLN A CA 1
ATOM 1905 C C . GLN A 1 246 ? -13.420 -5.457 8.461 1.00 94.94 246 GLN A C 1
ATOM 1907 O O . GLN A 1 246 ? -13.448 -4.234 8.375 1.00 94.94 246 GLN A O 1
ATOM 1912 N N . ARG A 1 247 ? -14.478 -6.156 8.892 1.00 96.44 247 ARG A N 1
ATOM 1913 C CA . ARG A 1 247 ? -15.722 -5.495 9.328 1.00 96.44 247 ARG A CA 1
ATOM 1914 C C . ARG A 1 247 ? -15.495 -4.609 10.550 1.00 96.44 247 ARG A C 1
ATOM 1916 O O . ARG A 1 247 ? -16.091 -3.546 10.649 1.00 96.44 247 ARG A O 1
ATOM 1923 N N . ILE A 1 248 ? -14.645 -5.043 11.481 1.00 96.31 248 ILE A N 1
ATOM 1924 C CA . ILE A 1 248 ? -14.283 -4.255 12.666 1.00 96.31 248 ILE A CA 1
ATOM 1925 C C . ILE A 1 248 ? -13.493 -3.009 12.257 1.00 96.31 248 ILE A C 1
ATOM 1927 O O . ILE A 1 248 ? -13.823 -1.914 12.699 1.00 96.31 248 ILE A O 1
ATOM 1931 N N . VAL A 1 249 ? -12.510 -3.155 11.366 1.00 95.31 249 VAL A N 1
ATOM 1932 C CA . VAL A 1 249 ? -11.724 -2.036 10.828 1.00 95.31 249 VAL A CA 1
ATOM 1933 C C . VAL A 1 249 ? -12.617 -1.025 10.104 1.00 95.31 249 VAL A C 1
ATOM 1935 O O . VAL A 1 249 ? -12.491 0.160 10.377 1.00 95.31 249 VAL A O 1
ATOM 1938 N N . GLN A 1 250 ? -13.584 -1.461 9.290 1.00 95.94 250 GLN A N 1
ATOM 1939 C CA . GLN A 1 250 ? -14.549 -0.557 8.638 1.00 95.94 250 GLN A CA 1
ATOM 1940 C C . GLN A 1 250 ? -15.352 0.283 9.643 1.00 95.94 250 GLN A C 1
ATOM 1942 O O . GLN A 1 250 ? -15.620 1.460 9.408 1.00 95.94 250 GLN A O 1
ATOM 1947 N N . VAL A 1 251 ? -15.733 -0.304 10.782 1.00 96.69 251 VAL A N 1
ATOM 1948 C CA . VAL A 1 251 ? -16.412 0.436 11.857 1.00 96.69 251 VAL A CA 1
ATOM 1949 C C . VAL A 1 251 ? -15.464 1.451 12.495 1.00 96.69 251 VAL A C 1
ATOM 1951 O O . VAL A 1 251 ? -15.861 2.591 12.720 1.00 96.69 251 VAL A O 1
ATOM 1954 N N . LEU A 1 252 ? -14.210 1.066 12.753 1.00 95.50 252 LEU A N 1
ATOM 1955 C CA . LEU A 1 252 ? -13.192 1.972 13.295 1.00 95.50 252 LEU A CA 1
ATOM 1956 C C . LEU A 1 252 ? -12.889 3.140 12.347 1.00 95.50 252 LEU A C 1
ATOM 1958 O O . LEU A 1 252 ? -12.749 4.271 12.803 1.00 95.50 252 LEU A O 1
ATOM 1962 N N . GLU A 1 253 ? -12.838 2.892 11.038 1.00 94.12 253 GLU A N 1
ATOM 1963 C CA . GLU A 1 253 ? -12.679 3.934 10.019 1.00 94.12 253 GLU A CA 1
ATOM 1964 C C . GLU A 1 253 ? -13.835 4.938 10.059 1.00 94.12 253 GLU A C 1
ATOM 1966 O O . GLU A 1 253 ? -13.593 6.142 10.072 1.00 94.12 253 GLU A O 1
ATOM 1971 N N . GLY A 1 254 ? -15.079 4.457 10.166 1.00 94.75 254 GLY A N 1
ATOM 1972 C CA . GLY A 1 254 ? -16.258 5.322 10.271 1.00 94.75 254 GLY A CA 1
ATOM 1973 C C . GLY A 1 254 ? -16.293 6.187 11.536 1.00 94.75 254 GLY A C 1
ATOM 1974 O O . GLY A 1 254 ? -16.893 7.258 11.521 1.00 94.75 254 GLY A O 1
ATOM 1975 N N . ILE A 1 255 ? -15.642 5.747 12.616 1.00 92.06 255 ILE A N 1
ATOM 1976 C CA . ILE A 1 255 ? -15.536 6.503 13.874 1.00 92.06 255 ILE A CA 1
ATOM 1977 C C . ILE A 1 255 ? -14.496 7.623 13.762 1.00 92.06 255 ILE A C 1
ATOM 1979 O O . ILE A 1 255 ? -14.703 8.704 14.310 1.00 92.06 255 ILE A O 1
ATOM 1983 N N . VAL A 1 256 ? -13.379 7.370 13.076 1.00 90.38 256 VAL A N 1
ATOM 1984 C CA . VAL A 1 256 ? -12.271 8.332 12.973 1.00 90.38 256 VAL A CA 1
ATOM 1985 C C . VAL A 1 256 ? -12.498 9.380 11.878 1.00 90.38 256 VAL A C 1
ATOM 1987 O O . VAL A 1 256 ? -11.988 10.487 12.026 1.00 90.38 256 VAL A O 1
ATOM 1990 N N . GLY A 1 257 ? -13.284 9.070 10.836 1.00 76.56 257 GLY A N 1
ATOM 1991 C CA . GLY A 1 257 ? -13.534 9.970 9.698 1.00 76.56 257 GLY A CA 1
ATOM 1992 C C . GLY A 1 257 ? -12.347 10.021 8.749 1.00 76.56 257 GLY A C 1
ATOM 1993 O O . GLY A 1 257 ? -11.380 10.755 9.022 1.00 76.56 257 GLY A O 1
#

InterPro domains:
  IPR018858 Protein of unknown function DUF2458 [PF10454] (122-232)

Secondary structure (DSSP, 8-state):
-----TT-HHHHHHHHHHHHH-HHHHHHHHTTS----------------------------------HHHHHHHHT----PPPPPPP-----PPPPPPP------------SHHHHHHHH--HHHHHHHHHHHHT-HHHHHHHHHHHHHHHHHHHHHHHHHHHHHHHHHHHHHHHHHHHHHHT-PPPHHHHHHHHHHHHHHHHHIIIIIIHHHHHHHHHHHHHHHHHTT-TT-S----HHHHHHHHHHHHHHHHHH-